Protein AF-A0A934UJA6-F1 (afdb_monomer_lite)

pLDDT: mean 74.11, std 15.07, range [47.09, 95.0]

Secondary structure (DSSP, 8-state):
-HHHHHHHHHHHHHHHHHHHHT---STTTT--HHHHHHHHHHHHHHHHHHHHHHHHHHHHHHHHHHHTS-TTS---SS-HHHHTTHHHHHHHHHHHHHSHHHHHHHHHHHHHHT---EEEEEEEEEEEEETTTTEEEEEEEEE-TTSPEEEEEEEEE--HHHHTTTTT-SEEEEEEEE-TTS-EEEEEE--

Foldseek 3Di:
DVVVVVVVVVVVVVVLLVVLLPDDCAAPPFAWPVLLVVVLVVVVVVVVVVVVVVVVVVVVVLVVVQVPDDPPDPPPSDDVVVVVCVVVVVVVVCVCPPRVSSSVSSVVSVQQVVDFPAKDKDKWFFDDADQVQQWTWTWDWDQDPVRDTDTDITIDRHHPVVVVVCVPPRMFMWMFTQGPVRRTGNTDTDD

Radius of gyration: 24.34 Å; chains: 1; bounding box: 60×31×69 Å

Structure (mmCIF, N/CA/C/O backbone):
data_AF-A0A934UJA6-F1
#
_entry.id   AF-A0A934UJA6-F1
#
loop_
_atom_site.group_PDB
_atom_site.id
_atom_site.type_symbol
_atom_site.label_atom_id
_atom_site.label_alt_id
_atom_site.label_comp_id
_atom_site.label_asym_id
_atom_site.label_entity_id
_atom_site.label_seq_id
_atom_site.pdbx_PDB_ins_code
_atom_site.Cartn_x
_atom_site.Cartn_y
_atom_site.Cartn_z
_atom_site.occupancy
_atom_site.B_iso_or_equiv
_atom_site.auth_seq_id
_atom_site.auth_comp_id
_atom_site.auth_asym_id
_atom_site.auth_atom_id
_atom_site.pdbx_PDB_model_num
ATOM 1 N N . MET A 1 1 ? 2.916 12.539 40.558 1.00 49.62 1 MET A N 1
ATOM 2 C CA . MET A 1 1 ? 3.741 11.737 39.613 1.00 49.62 1 MET A CA 1
ATOM 3 C C . MET A 1 1 ? 2.955 10.741 38.747 1.00 49.62 1 MET A C 1
ATOM 5 O O . MET A 1 1 ? 3.289 10.627 37.575 1.00 49.62 1 MET A O 1
ATOM 9 N N . GLN A 1 2 ? 1.926 10.032 39.242 1.00 52.41 2 GLN A N 1
ATOM 10 C CA . GLN A 1 2 ? 1.166 9.060 38.421 1.00 52.41 2 GLN A CA 1
ATOM 11 C C . GLN A 1 2 ? 0.420 9.686 37.225 1.00 52.41 2 GLN A C 1
ATOM 13 O O . GLN A 1 2 ? 0.465 9.135 36.127 1.00 52.41 2 GLN A O 1
ATOM 18 N N . ASN A 1 3 ? -0.176 10.873 37.392 1.00 55.00 3 ASN A N 1
ATOM 19 C CA . ASN A 1 3 ? -0.866 11.569 36.297 1.00 55.00 3 ASN A CA 1
ATOM 20 C C . ASN A 1 3 ? 0.092 11.995 35.172 1.00 55.00 3 ASN A C 1
ATOM 22 O O . ASN A 1 3 ? -0.233 11.834 34.002 1.00 55.00 3 ASN A O 1
ATOM 26 N N . LEU A 1 4 ? 1.311 12.434 35.506 1.00 55.91 4 LEU A N 1
ATOM 27 C CA . LEU A 1 4 ? 2.317 12.848 34.521 1.00 55.91 4 LEU A CA 1
ATOM 28 C C . LEU A 1 4 ? 2.732 11.686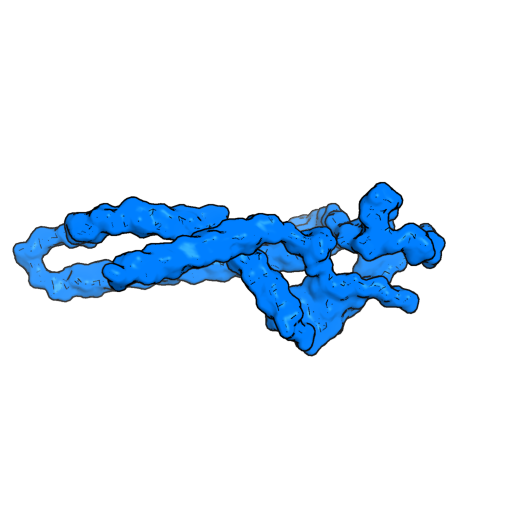 33.600 1.00 55.91 4 LEU A C 1
ATOM 30 O O . LEU A 1 4 ? 2.788 11.849 32.387 1.00 55.91 4 LEU A O 1
ATOM 34 N N . LYS A 1 5 ? 2.920 10.478 34.156 1.00 57.50 5 LYS A N 1
ATOM 35 C CA . LYS A 1 5 ? 3.209 9.265 33.366 1.00 57.50 5 LYS A CA 1
ATOM 36 C C . LYS A 1 5 ? 2.061 8.888 32.417 1.00 57.50 5 LYS A C 1
ATOM 38 O O . LYS A 1 5 ? 2.322 8.378 31.330 1.00 57.50 5 LYS A O 1
ATOM 43 N N . LYS A 1 6 ? 0.802 9.140 32.804 1.00 57.34 6 LYS A N 1
ATOM 44 C CA . LYS A 1 6 ? -0.380 8.907 31.954 1.00 57.34 6 LYS A CA 1
ATOM 45 C C . LYS A 1 6 ? -0.416 9.882 30.773 1.00 57.34 6 LYS A C 1
ATOM 47 O O . LYS A 1 6 ? -0.628 9.444 29.647 1.00 57.34 6 LYS A O 1
ATOM 52 N N . TYR A 1 7 ? -0.137 11.164 31.012 1.00 62.50 7 TYR A N 1
ATOM 53 C CA . TYR A 1 7 ? -0.081 12.176 29.952 1.00 62.50 7 TYR A CA 1
ATOM 54 C C . TYR A 1 7 ? 1.101 11.969 29.000 1.00 62.50 7 TYR A C 1
ATOM 56 O O . TYR A 1 7 ? 0.918 12.092 27.796 1.00 62.50 7 TYR A O 1
ATOM 64 N N . ILE A 1 8 ? 2.271 11.549 29.496 1.00 71.00 8 ILE A N 1
ATOM 65 C CA . ILE A 1 8 ? 3.430 11.223 28.643 1.00 71.00 8 ILE A CA 1
ATOM 66 C C . ILE A 1 8 ? 3.096 10.101 27.649 1.00 71.00 8 ILE A C 1
ATOM 68 O O . ILE A 1 8 ? 3.414 10.218 26.471 1.00 71.00 8 ILE A O 1
ATOM 72 N N . LYS A 1 9 ? 2.405 9.038 28.085 1.00 60.91 9 LYS A N 1
ATOM 73 C CA . LYS A 1 9 ? 1.969 7.964 27.175 1.00 60.91 9 LYS A CA 1
ATOM 74 C C . LYS A 1 9 ? 1.022 8.477 26.090 1.00 60.91 9 LYS A C 1
ATOM 76 O O . LYS A 1 9 ? 1.186 8.112 24.933 1.00 60.91 9 LYS A O 1
ATOM 81 N N . ILE A 1 10 ? 0.065 9.331 26.457 1.00 64.88 10 ILE A N 1
ATOM 82 C CA . ILE A 1 10 ? -0.871 9.940 25.500 1.00 64.88 10 ILE A CA 1
ATOM 83 C C . ILE A 1 10 ? -0.105 10.807 24.493 1.00 64.88 10 ILE A C 1
ATOM 85 O O . ILE A 1 10 ? -0.327 10.672 23.297 1.00 64.88 10 ILE A O 1
ATOM 89 N N . ILE A 1 11 ? 0.843 11.628 24.953 1.00 68.94 11 ILE A N 1
ATOM 90 C CA . ILE A 1 11 ? 1.671 12.482 24.090 1.00 68.94 11 ILE A CA 1
ATOM 91 C C . ILE A 1 11 ? 2.495 11.645 23.104 1.00 68.94 11 ILE A C 1
ATOM 93 O O . ILE A 1 11 ? 2.526 11.970 21.922 1.00 68.94 11 ILE A O 1
ATOM 97 N 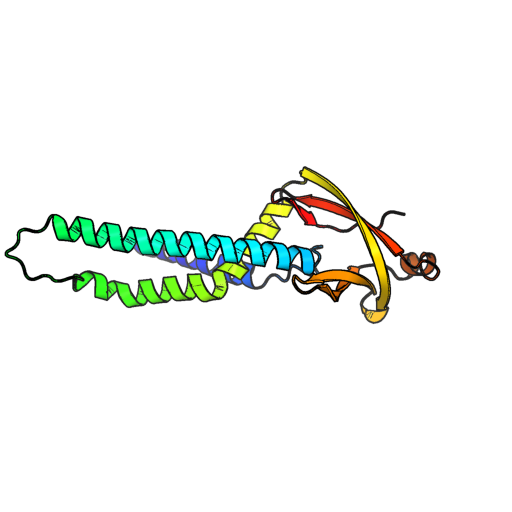N . ILE A 1 12 ? 3.117 10.550 23.555 1.00 73.81 1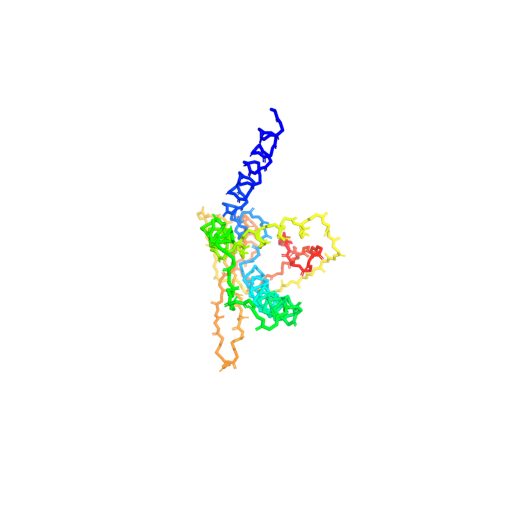2 ILE A N 1
ATOM 98 C CA . ILE A 1 12 ? 3.889 9.648 22.683 1.00 73.81 12 ILE A CA 1
ATOM 99 C C . ILE A 1 12 ? 2.988 9.013 21.617 1.00 73.81 12 ILE A C 1
ATOM 101 O O . ILE A 1 12 ? 3.364 8.979 20.449 1.00 73.81 12 ILE A O 1
ATOM 105 N N . ILE A 1 13 ? 1.795 8.546 21.998 1.00 68.31 13 ILE A N 1
ATOM 106 C CA . ILE A 1 13 ? 0.830 7.956 21.057 1.00 68.31 13 ILE A CA 1
ATOM 107 C C . ILE A 1 13 ? 0.383 8.997 20.024 1.00 68.31 13 ILE A C 1
ATOM 109 O O . ILE A 1 13 ? 0.375 8.707 18.832 1.00 68.31 13 ILE A O 1
ATOM 113 N N . VAL A 1 14 ? 0.063 10.217 20.459 1.00 66.06 14 VAL A N 1
ATOM 114 C CA . VAL A 1 14 ? -0.344 11.309 19.561 1.00 66.06 14 VAL A CA 1
ATOM 115 C C . VAL A 1 14 ? 0.791 11.687 18.607 1.00 66.06 14 VAL A C 1
ATOM 117 O O . VAL A 1 14 ? 0.562 11.810 17.407 1.00 66.06 14 VAL A O 1
ATOM 120 N N . ALA A 1 15 ? 2.023 11.815 19.104 1.00 71.38 15 ALA A N 1
ATOM 121 C CA . ALA A 1 15 ? 3.187 12.108 18.271 1.00 71.38 15 ALA A CA 1
ATOM 122 C C . ALA A 1 15 ? 3.439 11.002 17.234 1.00 71.38 15 ALA A C 1
ATOM 124 O O . ALA A 1 15 ? 3.695 11.298 16.069 1.00 71.38 15 ALA A O 1
ATOM 125 N N . PHE A 1 16 ? 3.312 9.736 17.637 1.00 74.00 16 PHE A N 1
ATOM 126 C CA . PHE A 1 16 ? 3.439 8.585 16.746 1.00 74.00 16 PHE A CA 1
ATOM 127 C C . PHE A 1 16 ? 2.385 8.598 15.632 1.00 74.00 16 PHE A C 1
ATOM 129 O O . PHE A 1 16 ? 2.744 8.439 14.467 1.00 74.00 16 PHE A O 1
ATOM 136 N N . ILE A 1 17 ? 1.116 8.861 15.971 1.00 69.00 17 ILE A N 1
ATOM 137 C CA . ILE A 1 17 ? 0.033 9.000 14.986 1.00 69.00 17 ILE A CA 1
ATOM 138 C C . ILE A 1 17 ? 0.383 10.109 13.988 1.00 69.00 17 ILE A C 1
ATOM 140 O O . ILE A 1 17 ? 0.437 9.844 12.794 1.00 69.00 17 ILE A O 1
ATOM 144 N N . ILE A 1 18 ? 0.735 11.311 14.462 1.00 70.62 18 ILE A N 1
ATOM 145 C CA . ILE A 1 18 ? 1.070 12.454 13.593 1.00 70.62 18 ILE A CA 1
ATOM 146 C C . ILE A 1 18 ? 2.226 12.133 12.635 1.00 70.62 18 ILE A C 1
ATOM 148 O O . ILE A 1 18 ? 2.179 12.520 11.467 1.00 70.62 18 ILE A O 1
ATOM 152 N N . ILE A 1 19 ? 3.273 11.457 13.115 1.00 75.94 19 ILE A N 1
ATOM 153 C CA . ILE A 1 19 ? 4.424 11.078 12.284 1.00 75.94 19 ILE A CA 1
ATOM 154 C C . ILE A 1 19 ? 3.988 10.089 11.202 1.00 75.94 19 ILE A C 1
ATOM 156 O O . ILE A 1 19 ? 4.306 10.283 10.030 1.00 75.94 19 ILE A O 1
ATOM 160 N N . ILE A 1 20 ? 3.228 9.059 11.574 1.00 71.69 20 ILE A N 1
ATOM 161 C CA . ILE A 1 20 ? 2.789 8.021 10.641 1.00 71.69 20 ILE A CA 1
ATOM 162 C C . ILE A 1 20 ? 1.829 8.575 9.596 1.00 71.69 20 ILE A C 1
ATOM 164 O O . ILE A 1 20 ? 1.989 8.259 8.420 1.00 71.69 20 ILE A O 1
ATOM 168 N N . SER A 1 21 ? 0.884 9.440 9.967 1.00 67.00 21 SER A N 1
ATOM 169 C CA . SER A 1 21 ? -0.087 10.024 9.029 1.00 67.00 21 SER A CA 1
ATOM 170 C C . SER A 1 21 ? 0.558 10.929 7.964 1.00 6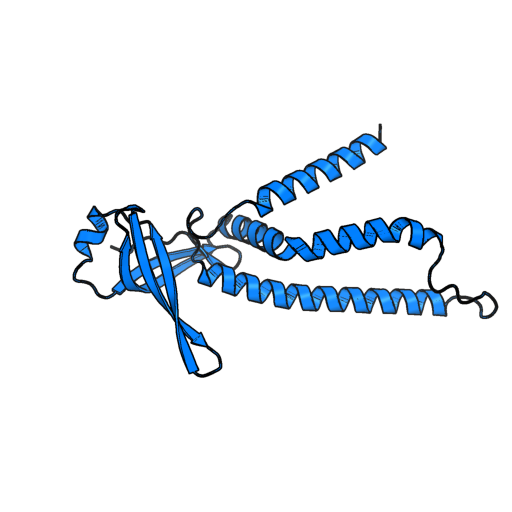7.00 21 SER A C 1
ATOM 172 O O . SER A 1 21 ? -0.098 11.274 6.975 1.00 67.00 21 SER A O 1
ATOM 174 N N . LYS A 1 22 ? 1.832 11.317 8.137 1.00 71.19 22 LYS A N 1
ATOM 175 C CA . LYS A 1 22 ? 2.610 12.119 7.175 1.00 71.19 22 LYS A CA 1
ATOM 176 C C . LYS A 1 22 ? 3.423 11.296 6.174 1.00 71.19 22 LYS A C 1
ATOM 178 O O . LYS A 1 22 ? 3.959 11.883 5.239 1.00 71.19 22 LYS A O 1
ATOM 183 N N . ILE A 1 23 ? 3.535 9.980 6.350 1.00 71.38 23 ILE A N 1
ATOM 184 C CA . ILE A 1 23 ? 4.295 9.140 5.419 1.00 71.38 23 ILE A CA 1
ATOM 185 C C . ILE A 1 23 ? 3.494 8.969 4.122 1.00 71.38 23 ILE A C 1
ATOM 187 O O . ILE A 1 23 ? 2.337 8.546 4.158 1.00 71.38 23 ILE A O 1
ATOM 191 N N . ASP A 1 24 ? 4.128 9.285 2.992 1.00 68.25 24 ASP A N 1
ATOM 192 C CA . ASP A 1 24 ? 3.617 9.002 1.651 1.00 68.25 24 ASP A CA 1
ATOM 193 C C . ASP A 1 24 ? 4.204 7.674 1.151 1.00 68.25 24 ASP A C 1
ATOM 195 O O . ASP A 1 24 ? 5.420 7.529 0.990 1.00 68.25 24 ASP A O 1
ATOM 199 N N . PHE A 1 25 ? 3.345 6.670 0.971 1.00 66.12 25 PHE A N 1
ATOM 200 C CA . PHE A 1 25 ? 3.768 5.321 0.605 1.00 66.12 25 PHE A CA 1
ATOM 201 C C . PHE A 1 25 ? 3.804 5.045 -0.898 1.00 66.12 25 PHE A C 1
ATOM 203 O O . PHE A 1 25 ? 4.394 4.029 -1.258 1.00 66.12 25 PHE A O 1
ATOM 210 N N . GLY A 1 26 ? 3.255 5.919 -1.751 1.00 58.34 26 GLY A N 1
ATOM 211 C CA . GLY A 1 26 ? 3.162 5.667 -3.193 1.00 58.34 26 GLY A CA 1
ATOM 212 C C . GLY A 1 26 ? 4.541 5.569 -3.847 1.00 58.34 26 GLY A C 1
ATOM 213 O O . GLY A 1 26 ? 5.087 4.496 -4.058 1.00 58.34 26 GLY A O 1
ATOM 214 N N . ILE A 1 27 ? 5.180 6.700 -4.119 1.00 55.22 27 ILE A N 1
ATOM 215 C CA . ILE A 1 27 ? 6.402 6.692 -4.942 1.00 55.22 27 ILE A CA 1
ATOM 216 C C . ILE A 1 27 ? 7.657 6.373 -4.112 1.00 55.22 27 ILE A C 1
ATOM 218 O O . ILE A 1 27 ? 8.604 5.752 -4.594 1.00 55.22 27 ILE A O 1
ATOM 222 N N . ILE A 1 28 ? 7.683 6.789 -2.845 1.00 57.06 28 ILE A N 1
ATOM 223 C CA . ILE A 1 28 ? 8.908 6.779 -2.028 1.00 57.06 28 ILE A CA 1
ATOM 224 C C . ILE A 1 28 ? 9.148 5.418 -1.367 1.00 57.06 28 ILE A C 1
ATOM 226 O O . ILE A 1 28 ? 10.294 5.038 -1.136 1.00 57.06 28 ILE A O 1
ATOM 230 N N . ASN A 1 29 ? 8.088 4.658 -1.093 1.00 69.50 29 ASN A N 1
ATOM 231 C CA . ASN A 1 29 ? 8.182 3.432 -0.302 1.00 69.50 29 ASN A CA 1
ATOM 232 C C . ASN A 1 29 ? 7.938 2.153 -1.111 1.00 69.50 29 ASN A C 1
ATOM 234 O O . ASN A 1 29 ? 7.786 1.086 -0.518 1.00 69.50 29 ASN A O 1
ATOM 238 N N . GLY A 1 30 ? 7.972 2.230 -2.443 1.00 81.69 30 GLY A N 1
ATOM 239 C CA . GLY A 1 30 ? 7.956 1.055 -3.315 1.00 81.69 30 GLY A CA 1
ATOM 240 C C . GLY A 1 30 ? 6.622 0.313 -3.325 1.00 81.69 30 GLY A C 1
ATOM 241 O O . GLY A 1 30 ? 6.622 -0.907 -3.438 1.00 81.69 30 GLY A O 1
ATOM 242 N N . TYR A 1 31 ? 5.504 1.016 -3.176 1.00 88.75 31 TYR A N 1
ATOM 243 C CA . TYR A 1 31 ? 4.170 0.455 -3.372 1.00 88.75 31 TYR A CA 1
ATOM 244 C C . TYR A 1 31 ? 3.547 1.065 -4.623 1.00 88.75 31 TYR A C 1
ATOM 246 O O . TYR A 1 31 ? 3.761 2.235 -4.913 1.00 88.75 31 TYR A O 1
ATOM 254 N N . PHE A 1 32 ? 2.755 0.293 -5.354 1.00 89.12 32 PHE A N 1
ATOM 255 C CA . PHE A 1 32 ? 1.924 0.863 -6.411 1.00 89.12 32 PHE A CA 1
ATOM 256 C C . PHE A 1 32 ? 0.666 1.480 -5.806 1.00 89.12 32 PHE A C 1
ATOM 258 O O . PHE A 1 32 ? 0.158 1.013 -4.779 1.00 89.12 32 PHE A O 1
ATOM 265 N N . LYS A 1 33 ? 0.200 2.580 -6.398 1.00 86.69 33 LYS A N 1
ATOM 266 C CA . LYS A 1 33 ? -0.913 3.368 -5.861 1.00 86.69 33 LYS A CA 1
ATOM 267 C C . LYS A 1 33 ? -2.199 2.540 -5.849 1.00 86.69 33 LYS A C 1
ATOM 269 O O . LYS A 1 33 ? -2.879 2.502 -4.826 1.00 86.69 33 LYS A O 1
ATOM 274 N N . SER A 1 34 ? -2.467 1.817 -6.929 1.00 85.81 34 SER A N 1
ATOM 275 C CA . SER A 1 34 ? -3.597 0.895 -7.077 1.00 85.81 34 SER A CA 1
ATOM 276 C C . SER A 1 34 ? -3.616 -0.196 -6.001 1.00 85.81 34 SER A C 1
ATOM 278 O O . SER A 1 34 ? -4.673 -0.471 -5.434 1.00 85.81 34 SER A O 1
ATOM 280 N N . ASP A 1 35 ? -2.460 -0.772 -5.645 1.00 86.75 35 ASP A N 1
ATOM 281 C CA . ASP A 1 35 ? -2.358 -1.783 -4.581 1.00 86.75 35 ASP A CA 1
ATOM 282 C C . ASP A 1 35 ? -2.725 -1.188 -3.205 1.00 86.75 35 ASP A C 1
ATOM 284 O O . ASP A 1 35 ? -3.419 -1.829 -2.407 1.00 86.75 35 ASP A O 1
ATOM 288 N N . ILE A 1 36 ? -2.297 0.052 -2.924 1.00 87.38 36 ILE A N 1
ATOM 289 C CA . ILE A 1 36 ? -2.669 0.774 -1.696 1.00 87.38 36 ILE A CA 1
ATOM 290 C C . ILE A 1 36 ? -4.167 1.082 -1.691 1.00 87.38 36 ILE A C 1
ATOM 292 O O . ILE A 1 36 ? -4.824 0.844 -0.680 1.00 87.38 36 ILE A O 1
ATOM 296 N N . GLU A 1 37 ? -4.717 1.591 -2.791 1.00 85.69 37 GLU A N 1
ATOM 297 C CA . GLU A 1 37 ? -6.134 1.957 -2.898 1.00 85.69 37 GLU A CA 1
ATOM 298 C C . GLU A 1 37 ? -7.054 0.740 -2.776 1.00 85.69 37 GLU A C 1
ATOM 300 O O . GLU A 1 37 ? -8.073 0.787 -2.078 1.00 85.69 37 GLU A O 1
ATOM 305 N N . PHE A 1 38 ? -6.677 -0.382 -3.392 1.00 84.12 38 PHE A N 1
ATOM 306 C CA . PHE A 1 38 ? -7.390 -1.646 -3.240 1.00 84.12 38 PHE A CA 1
ATOM 307 C C . PHE A 1 38 ? -7.384 -2.105 -1.777 1.00 84.12 38 PHE A C 1
ATOM 309 O O . PHE A 1 38 ? -8.418 -2.489 -1.221 1.00 84.12 38 PHE A O 1
ATOM 316 N N . TYR A 1 39 ? -6.233 -2.020 -1.110 1.00 84.62 39 TYR A N 1
ATOM 317 C CA . TYR A 1 39 ? -6.124 -2.354 0.306 1.00 84.62 39 TYR A CA 1
ATOM 318 C C . TYR A 1 39 ? -6.934 -1.403 1.207 1.00 84.62 39 TYR A C 1
ATOM 320 O O . TYR A 1 39 ? -7.654 -1.866 2.094 1.00 84.62 39 TYR A O 1
ATOM 328 N N . GLN A 1 40 ? -6.873 -0.094 0.957 1.00 82.50 40 GLN A N 1
ATOM 329 C CA . GLN A 1 40 ? -7.642 0.935 1.665 1.00 82.50 40 GLN A CA 1
ATOM 330 C C . GLN A 1 40 ? -9.142 0.715 1.532 1.00 82.50 40 GLN A C 1
ATOM 332 O O . GLN A 1 40 ? -9.864 0.786 2.522 1.00 82.50 40 GLN A O 1
ATOM 337 N N . THR A 1 41 ? -9.611 0.398 0.328 1.00 80.38 41 THR A N 1
ATOM 338 C CA . THR A 1 41 ? -11.023 0.101 0.080 1.00 80.38 41 THR A CA 1
ATOM 339 C C . THR A 1 41 ? -11.478 -1.069 0.952 1.00 80.38 41 THR A C 1
ATOM 341 O O . THR A 1 41 ? -12.465 -0.952 1.680 1.00 80.38 41 THR A O 1
ATOM 344 N N . ASN A 1 42 ? -10.707 -2.161 0.980 1.00 76.50 42 ASN A N 1
ATOM 345 C CA . ASN A 1 42 ? -10.996 -3.323 1.824 1.00 76.50 42 ASN A CA 1
ATOM 346 C C . ASN A 1 42 ? -10.965 -2.996 3.326 1.00 76.50 42 ASN A C 1
ATOM 348 O O . ASN A 1 42 ? -11.855 -3.423 4.069 1.00 76.50 42 ASN A O 1
ATOM 352 N N . LEU A 1 43 ? -9.977 -2.218 3.780 1.00 75.25 43 LEU A N 1
ATOM 353 C CA . LEU A 1 43 ? -9.907 -1.746 5.164 1.00 75.25 43 LEU A CA 1
ATOM 354 C C . LEU A 1 43 ? -11.120 -0.895 5.538 1.00 75.25 43 LEU A C 1
ATOM 356 O O . LEU A 1 43 ? -11.706 -1.123 6.591 1.00 75.25 43 LEU A O 1
ATOM 360 N N . ASN A 1 44 ? -11.528 0.038 4.680 1.00 73.38 44 ASN A N 1
ATOM 361 C CA . ASN A 1 44 ? -12.658 0.929 4.933 1.00 73.38 44 ASN A CA 1
ATOM 362 C C . ASN A 1 44 ? -13.967 0.141 5.054 1.00 73.38 44 ASN A C 1
ATOM 364 O O . ASN A 1 44 ? -14.754 0.384 5.973 1.00 73.38 44 ASN A O 1
ATOM 368 N N . TYR A 1 45 ? -14.184 -0.850 4.181 1.00 70.81 45 TYR A N 1
ATOM 369 C CA . TYR A 1 45 ? -15.318 -1.767 4.312 1.00 70.81 45 TYR A CA 1
ATOM 370 C C . TYR A 1 45 ? -15.281 -2.500 5.656 1.00 70.81 45 TYR A C 1
ATOM 372 O O . TYR A 1 45 ? -16.268 -2.479 6.394 1.00 70.81 45 TYR A O 1
ATOM 380 N N . TYR A 1 46 ? -14.143 -3.096 6.015 1.00 69.75 46 TYR A N 1
ATOM 381 C CA . TYR A 1 46 ? -13.985 -3.831 7.271 1.00 69.75 46 TYR A CA 1
ATOM 382 C C . TYR A 1 46 ? -14.183 -2.942 8.512 1.00 69.75 46 TYR A C 1
ATOM 384 O O . TYR A 1 46 ? -14.930 -3.302 9.426 1.00 69.75 46 TYR A O 1
ATOM 392 N N . ASN A 1 47 ? -13.596 -1.744 8.517 1.00 67.50 47 ASN A N 1
ATOM 393 C CA . ASN A 1 47 ? -13.737 -0.749 9.579 1.00 67.50 47 ASN A CA 1
ATOM 394 C C . ASN A 1 47 ? -15.199 -0.326 9.751 1.00 67.50 47 ASN A C 1
ATOM 396 O O . ASN A 1 47 ? -15.693 -0.269 10.878 1.00 67.50 47 ASN A O 1
ATOM 400 N N . LYS A 1 48 ? -15.928 -0.103 8.651 1.00 67.88 48 LYS A N 1
ATOM 401 C CA . LYS A 1 48 ? -17.359 0.229 8.686 1.00 67.88 48 LYS A CA 1
ATOM 402 C C . LYS A 1 48 ? -18.197 -0.882 9.327 1.00 67.88 48 LYS A C 1
ATOM 404 O O . LYS A 1 48 ? -19.088 -0.585 10.130 1.00 67.88 48 LYS A O 1
ATOM 409 N N . TYR A 1 49 ? -17.908 -2.149 9.017 1.00 67.06 49 TYR A N 1
ATOM 410 C CA . TYR A 1 49 ? -18.574 -3.297 9.646 1.00 67.06 49 TYR A CA 1
ATOM 411 C C . TYR A 1 49 ? -18.272 -3.381 11.144 1.00 67.06 49 TYR A C 1
ATOM 413 O O . TYR A 1 49 ? -19.200 -3.475 11.950 1.00 67.06 49 TYR A O 1
ATOM 421 N N . ILE A 1 50 ? -16.999 -3.281 11.537 1.00 64.69 50 ILE A N 1
ATOM 422 C CA . ILE A 1 50 ? -16.596 -3.296 12.950 1.00 64.69 50 ILE A CA 1
ATOM 423 C C . ILE A 1 50 ? -17.246 -2.148 13.722 1.00 64.69 50 ILE A C 1
ATOM 425 O O . ILE A 1 50 ? -17.811 -2.374 14.793 1.00 64.69 50 ILE A O 1
ATOM 429 N N . ALA A 1 51 ? -17.208 -0.928 13.184 1.00 65.19 51 ALA A N 1
ATOM 430 C CA . ALA A 1 51 ? -17.813 0.239 13.817 1.00 65.19 51 ALA A CA 1
ATOM 431 C C . ALA A 1 51 ? -19.315 0.024 14.047 1.00 65.19 51 ALA A C 1
ATOM 433 O O . ALA A 1 51 ? -19.823 0.288 15.136 1.00 65.19 51 ALA A O 1
ATOM 434 N N . SER A 1 52 ? -20.007 -0.540 13.057 1.00 56.50 52 SER A N 1
ATOM 435 C CA . SER A 1 52 ? -21.433 -0.860 13.143 1.00 56.50 52 SER A CA 1
ATOM 436 C C . SER A 1 52 ? -21.725 -1.914 14.224 1.00 56.50 52 SER A C 1
ATOM 438 O O . SER A 1 52 ? -22.677 -1.760 14.992 1.00 56.50 52 SER A O 1
ATOM 440 N N . ILE A 1 53 ? -20.870 -2.935 14.367 1.00 65.81 53 ILE A N 1
ATOM 441 C CA . ILE A 1 53 ? -20.959 -3.933 15.449 1.00 65.81 53 ILE A CA 1
ATOM 442 C C . ILE A 1 53 ? -20.749 -3.279 16.822 1.00 65.81 53 ILE A C 1
ATOM 444 O O . ILE A 1 53 ? -21.518 -3.544 17.745 1.00 65.81 53 ILE A O 1
ATOM 448 N N . PHE A 1 54 ? -19.756 -2.399 16.978 1.00 65.38 54 PHE A N 1
ATOM 449 C CA . PHE A 1 54 ? -19.520 -1.696 18.246 1.00 65.38 54 PHE A CA 1
ATOM 450 C C . PHE A 1 54 ? -20.681 -0.779 18.633 1.00 65.38 54 PHE A C 1
ATOM 452 O O . PHE A 1 54 ? -21.086 -0.764 19.799 1.00 65.38 54 PHE A O 1
ATOM 459 N N . VAL A 1 55 ? -21.253 -0.057 17.667 1.00 66.44 55 VAL A N 1
ATOM 460 C CA . VAL A 1 55 ? -22.461 0.748 17.886 1.00 66.44 55 VAL A CA 1
ATOM 461 C C . VAL A 1 55 ? -23.601 -0.152 18.367 1.00 66.44 55 VAL A C 1
ATOM 463 O O . VAL A 1 55 ? -24.195 0.127 19.409 1.00 66.44 55 VAL A O 1
ATOM 466 N N . PHE A 1 56 ? -23.853 -1.277 17.696 1.00 64.75 56 PHE A N 1
ATOM 467 C CA . PHE A 1 56 ? -24.886 -2.234 18.098 1.00 64.75 56 PHE A CA 1
ATOM 468 C C . PHE A 1 56 ? -24.661 -2.800 19.512 1.00 64.75 56 PHE A C 1
ATOM 470 O O . PHE A 1 56 ? -25.580 -2.805 20.335 1.00 64.75 56 PHE A O 1
ATOM 477 N N . LEU A 1 57 ? -23.429 -3.197 19.841 1.00 62.38 57 LEU A N 1
ATOM 478 C CA . LEU A 1 57 ? -23.060 -3.668 21.180 1.00 62.38 57 LEU A CA 1
ATOM 479 C C . LEU A 1 57 ? -23.268 -2.591 22.252 1.00 62.38 57 LEU A C 1
ATOM 481 O O . LEU A 1 57 ? -23.719 -2.909 23.354 1.00 62.38 57 LEU A O 1
ATOM 485 N N . SER A 1 58 ? -22.991 -1.320 21.945 1.00 64.81 58 SER A N 1
ATOM 486 C CA . SER A 1 58 ? -23.226 -0.213 22.880 1.00 64.81 58 SER A CA 1
ATOM 487 C C . SER A 1 58 ? -24.717 -0.034 23.203 1.00 64.81 58 SER A C 1
ATOM 489 O O . SER A 1 58 ? -25.075 0.152 24.370 1.00 64.81 58 SER A O 1
ATOM 491 N N . PHE A 1 59 ? -25.597 -0.200 22.208 1.00 65.62 59 PHE A N 1
ATOM 492 C CA . PHE A 1 59 ? -27.048 -0.203 22.406 1.00 65.62 59 PHE A CA 1
ATOM 493 C C . PHE A 1 59 ? -27.517 -1.407 23.229 1.00 65.62 59 PHE A C 1
ATOM 495 O O . PHE A 1 59 ? -28.301 -1.233 24.162 1.00 65.62 59 PHE A O 1
ATOM 502 N N . LEU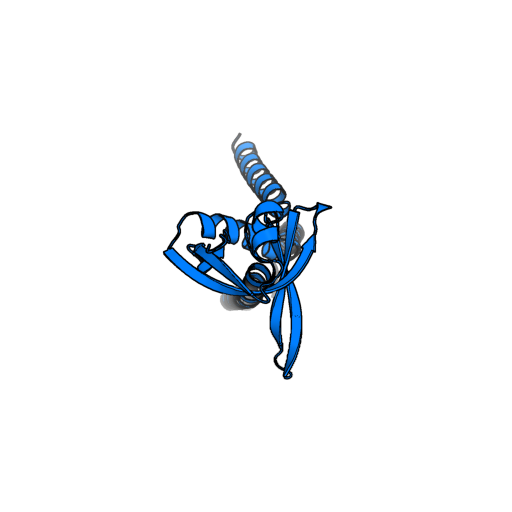 A 1 60 ? -27.006 -2.610 22.951 1.00 67.94 60 LEU A N 1
ATOM 503 C CA . LEU A 1 60 ? -27.284 -3.822 23.736 1.00 67.94 60 LEU A CA 1
ATOM 504 C C . LEU A 1 60 ? -26.866 -3.667 25.199 1.00 67.94 60 LEU A C 1
ATOM 506 O O . LEU A 1 60 ? -27.632 -3.995 26.105 1.00 67.94 60 LEU A O 1
ATOM 510 N N . PHE A 1 61 ? -25.674 -3.123 25.441 1.00 69.88 61 PHE A N 1
ATOM 511 C CA . PHE A 1 61 ? -25.184 -2.847 26.785 1.00 69.88 61 PHE A CA 1
ATOM 512 C C . PHE A 1 61 ? -26.093 -1.858 27.524 1.00 69.88 61 PHE A C 1
ATOM 514 O O . PHE A 1 61 ? -26.474 -2.112 28.669 1.00 69.88 61 PHE A O 1
ATOM 521 N N . LEU A 1 62 ? -26.491 -0.758 26.874 1.00 64.12 62 LEU A N 1
ATOM 522 C CA . LEU A 1 62 ? -27.440 0.207 27.439 1.00 64.12 62 LEU A CA 1
ATOM 523 C C . LEU A 1 62 ? -28.800 -0.437 27.736 1.00 64.12 62 LEU A C 1
ATOM 525 O O . LEU A 1 62 ? -29.357 -0.215 28.813 1.00 64.12 62 LEU A O 1
ATOM 529 N N . TYR A 1 63 ? -29.308 -1.266 26.823 1.00 68.69 63 TYR A N 1
ATOM 530 C CA . TYR A 1 63 ? -30.561 -1.996 26.988 1.00 68.69 63 TYR A CA 1
ATOM 531 C C . TYR A 1 63 ? -30.515 -2.942 28.196 1.00 68.69 63 TYR A C 1
ATOM 533 O O . TYR A 1 63 ? -31.361 -2.838 29.086 1.00 68.69 63 TYR A O 1
ATOM 541 N N . PHE A 1 64 ? -29.498 -3.806 28.299 1.00 68.50 64 PHE A N 1
ATOM 542 C CA . PHE A 1 64 ? -29.342 -4.721 29.438 1.00 68.50 64 PHE A CA 1
ATOM 543 C C . PHE A 1 64 ? -29.129 -3.981 30.761 1.00 68.50 64 PHE A C 1
ATOM 545 O O . PHE A 1 64 ? -29.731 -4.337 31.777 1.00 68.50 64 PHE A O 1
ATOM 552 N N . LYS A 1 65 ? -28.328 -2.910 30.757 1.00 64.94 65 LYS A N 1
ATOM 553 C CA . LYS A 1 65 ? -28.093 -2.078 31.944 1.00 64.94 65 LYS A CA 1
ATOM 554 C C . LYS A 1 65 ? -29.374 -1.401 32.437 1.00 64.94 65 LYS A C 1
ATOM 556 O O . LYS A 1 65 ? -29.559 -1.263 33.645 1.00 64.94 65 LYS A O 1
ATOM 561 N N . ASN A 1 66 ? -30.258 -0.986 31.530 1.00 61.94 66 ASN A N 1
ATOM 562 C CA . ASN A 1 66 ? -31.536 -0.369 31.885 1.00 61.94 66 ASN A CA 1
ATOM 563 C C . ASN A 1 66 ? -32.626 -1.395 32.230 1.00 61.94 66 ASN A C 1
ATOM 565 O O . ASN A 1 66 ? -33.476 -1.092 33.063 1.00 61.94 66 ASN A O 1
ATOM 569 N N . ARG A 1 67 ? -32.576 -2.617 31.684 1.00 63.75 67 ARG A N 1
ATOM 570 C CA . ARG A 1 67 ? -33.507 -3.708 32.029 1.00 63.75 67 ARG A CA 1
ATOM 571 C C . ARG A 1 67 ? -33.376 -4.171 33.486 1.00 63.75 67 ARG A C 1
ATOM 573 O O . ARG A 1 67 ? -34.367 -4.581 34.078 1.00 63.75 67 ARG A O 1
ATOM 580 N N . ASN A 1 68 ? -32.183 -4.063 34.073 1.00 59.81 68 ASN A N 1
ATOM 581 C CA . ASN A 1 68 ? -31.913 -4.454 35.463 1.00 59.81 68 ASN A CA 1
ATOM 582 C C . ASN A 1 68 ? -32.209 -3.351 36.499 1.00 59.81 68 ASN A C 1
ATOM 584 O O . ASN A 1 68 ? -31.904 -3.524 37.680 1.00 59.81 68 ASN A O 1
ATOM 588 N N . LYS A 1 69 ? -32.779 -2.205 36.096 1.00 58.38 69 LYS A N 1
ATOM 589 C CA . LYS A 1 69 ? -33.176 -1.149 37.037 1.00 58.38 69 LYS A CA 1
ATOM 590 C C . LYS A 1 69 ? -34.593 -1.414 37.574 1.00 58.38 69 LYS A C 1
ATOM 592 O O . LYS A 1 69 ? -35.486 -1.729 36.789 1.00 58.38 69 LYS A O 1
ATOM 597 N N . PRO A 1 70 ? -34.837 -1.258 38.889 1.00 54.50 70 PRO A N 1
ATOM 598 C CA . PRO A 1 70 ? -36.188 -1.324 39.439 1.00 54.50 70 PRO A CA 1
ATOM 599 C C . PRO A 1 70 ? -37.069 -0.235 38.805 1.00 54.50 70 PRO A C 1
ATOM 601 O O . PRO A 1 70 ? -36.623 0.900 38.639 1.00 54.50 70 PRO A O 1
ATOM 604 N N . LYS A 1 71 ? -38.322 -0.584 38.471 1.00 57.31 71 LYS A N 1
ATOM 605 C CA . LYS A 1 71 ? -39.296 0.233 37.710 1.00 57.31 71 LYS A CA 1
ATOM 606 C C . LYS A 1 71 ? -39.595 1.636 38.282 1.00 57.31 71 LYS A C 1
ATOM 608 O O . LYS A 1 71 ? -40.286 2.400 37.625 1.00 57.31 71 LYS A O 1
ATOM 613 N N . SER A 1 72 ? -39.112 1.975 39.480 1.00 50.25 72 SER A N 1
ATOM 614 C CA . SER A 1 72 ? -39.453 3.203 40.215 1.00 50.25 72 SER A CA 1
ATOM 615 C C . SER A 1 72 ? -38.405 4.323 40.154 1.00 50.25 72 SER A C 1
ATOM 617 O O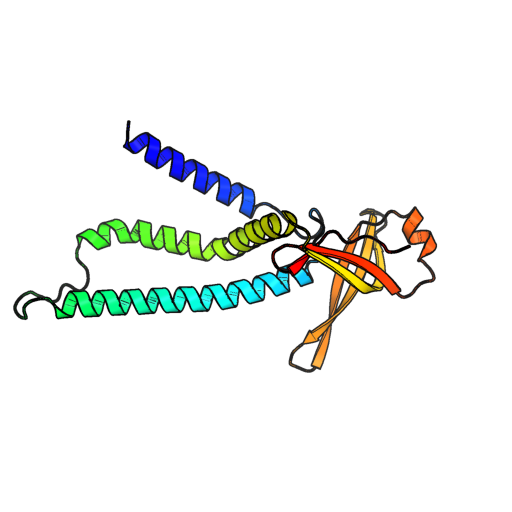 . SER A 1 72 ? -38.558 5.318 40.856 1.00 50.25 72 SER A O 1
ATOM 619 N N . LYS A 1 73 ? -37.316 4.176 39.389 1.00 55.44 73 LYS A N 1
ATOM 620 C CA . LYS A 1 73 ? -36.346 5.262 39.170 1.00 55.44 73 LYS A CA 1
ATOM 621 C C . LYS A 1 73 ? -36.517 5.818 37.765 1.00 55.44 73 LYS A C 1
ATOM 623 O O . LYS A 1 73 ? -36.458 5.042 36.812 1.00 55.44 73 LYS A O 1
ATOM 628 N N . ASP A 1 74 ? -36.687 7.138 37.670 1.00 56.69 74 ASP A N 1
ATOM 629 C CA . ASP A 1 74 ? -36.745 7.882 36.412 1.00 56.69 74 ASP A CA 1
ATOM 630 C C . ASP A 1 74 ? -35.716 7.356 35.415 1.00 56.69 74 ASP A C 1
ATOM 632 O O . ASP A 1 74 ? -34.555 7.081 35.751 1.00 56.69 74 ASP A O 1
ATOM 636 N N . LEU A 1 75 ? -36.174 7.181 34.180 1.00 50.66 75 LEU A N 1
ATOM 637 C CA . LEU A 1 75 ? -35.435 6.574 33.084 1.00 50.66 75 LEU A CA 1
ATOM 638 C C . LEU A 1 75 ? -34.378 7.565 32.569 1.00 50.66 75 LEU A C 1
ATOM 640 O O . LEU A 1 75 ? -34.422 8.031 31.437 1.00 50.66 75 LEU A O 1
ATOM 644 N N . ASN A 1 76 ? -33.399 7.898 33.412 1.00 51.62 76 ASN A N 1
ATOM 645 C CA . ASN A 1 76 ? -32.219 8.656 33.022 1.00 51.62 76 ASN A CA 1
ATOM 646 C C . ASN A 1 76 ? -31.369 7.755 32.116 1.00 51.62 76 ASN A C 1
ATOM 648 O O . ASN A 1 76 ? -30.543 6.962 32.585 1.00 51.62 76 ASN A O 1
ATOM 652 N N . LEU A 1 77 ? -31.640 7.841 30.808 1.00 52.25 77 LEU A N 1
ATOM 653 C CA . LEU A 1 77 ? -30.968 7.103 29.732 1.00 52.25 77 LEU A CA 1
ATOM 654 C C . LEU A 1 77 ? -29.451 7.334 29.721 1.00 52.25 77 LEU A C 1
ATOM 656 O O . LEU A 1 77 ? -28.700 6.451 29.313 1.00 52.25 77 LEU A O 1
ATOM 660 N N . ILE A 1 78 ? -28.995 8.489 30.209 1.00 54.00 78 ILE A N 1
ATOM 661 C CA . ILE A 1 78 ? -27.588 8.885 30.271 1.00 54.00 78 ILE A CA 1
ATOM 662 C C . ILE A 1 78 ? -27.353 9.486 31.660 1.00 54.00 78 ILE A C 1
ATOM 664 O O . ILE A 1 78 ? -28.035 10.436 32.039 1.00 54.00 78 ILE A O 1
ATOM 668 N N . SER A 1 79 ? -26.421 8.936 32.451 1.00 55.69 79 SER A N 1
ATOM 669 C CA . SER A 1 79 ? -26.060 9.594 33.717 1.00 55.69 79 SER A CA 1
ATOM 670 C C . SER A 1 79 ? -25.324 10.910 33.402 1.00 55.69 79 SER A C 1
ATOM 672 O O . SER A 1 79 ? -24.490 10.924 32.491 1.00 55.69 79 SER A O 1
ATOM 674 N N . PRO A 1 80 ? -25.566 12.004 34.147 1.00 55.97 80 PRO A N 1
ATOM 675 C CA . PRO A 1 80 ? -24.862 13.276 33.954 1.00 55.97 80 PRO A CA 1
ATOM 676 C C . PRO A 1 80 ? -23.332 13.163 34.045 1.00 55.97 80 PRO A C 1
ATOM 678 O O . PRO A 1 80 ? -22.604 13.987 33.498 1.00 55.97 80 PRO A O 1
ATOM 681 N N . GLU A 1 81 ? -22.816 12.127 34.707 1.00 55.91 81 GLU A N 1
ATOM 682 C CA . GLU A 1 81 ? -21.379 11.861 34.802 1.00 55.91 81 GLU A CA 1
ATOM 683 C C . GLU A 1 81 ? -20.793 11.388 33.466 1.00 55.91 81 GLU A C 1
ATOM 685 O O . GLU A 1 81 ? -19.648 11.715 33.167 1.00 55.91 81 GLU A O 1
ATOM 690 N N . TYR A 1 82 ? -21.574 10.699 32.623 1.00 52.28 82 TYR A N 1
ATOM 691 C CA . TYR A 1 82 ? -21.155 10.318 31.268 1.00 52.28 82 TYR A CA 1
ATOM 692 C C . TYR A 1 82 ? -21.107 11.519 30.314 1.00 52.28 82 TYR A C 1
ATOM 694 O O . TYR A 1 82 ? -20.255 11.549 29.427 1.00 52.28 82 TYR A O 1
ATOM 702 N N . LEU A 1 83 ? -21.948 12.543 30.523 1.00 54.28 83 LEU A N 1
ATOM 703 C CA . LEU A 1 83 ? -21.899 13.792 29.749 1.00 54.28 83 LEU A CA 1
ATOM 704 C C . LEU A 1 83 ? -20.591 14.560 29.972 1.00 54.28 83 LEU A C 1
ATOM 706 O O . LEU A 1 83 ? -20.111 15.215 29.056 1.00 54.28 83 LEU A O 1
ATOM 710 N N . LYS A 1 84 ? -19.950 14.429 31.140 1.00 52.47 84 LYS A N 1
ATOM 711 C CA . LYS A 1 84 ? -18.634 15.050 31.388 1.00 52.47 84 LYS A CA 1
ATOM 712 C C . LYS A 1 84 ? -17.540 14.493 30.477 1.00 52.47 84 LYS A C 1
ATOM 714 O O . LYS A 1 84 ? -16.578 15.190 30.173 1.00 52.47 84 LYS A O 1
ATOM 719 N N . PHE A 1 85 ? -17.693 13.248 30.032 1.00 51.69 85 PHE A N 1
ATOM 720 C CA . PHE A 1 85 ? -16.765 12.601 29.111 1.00 51.69 85 PHE A CA 1
ATOM 721 C C . PHE A 1 85 ? -17.225 12.689 27.653 1.00 51.69 85 PHE A C 1
ATOM 723 O O . PHE A 1 85 ? -16.452 12.314 26.777 1.00 51.69 85 PHE A O 1
ATOM 730 N N . SER A 1 86 ? -18.426 13.204 27.360 1.00 49.19 86 SER A N 1
ATOM 731 C CA . SER A 1 86 ? -18.943 13.260 25.988 1.00 49.19 86 SER A CA 1
ATOM 732 C C . SER A 1 86 ? -18.079 14.094 25.035 1.00 49.19 86 SER A C 1
ATOM 734 O O . SER A 1 86 ? -17.871 13.617 23.923 1.00 49.19 86 SER A O 1
ATOM 736 N N . PRO A 1 87 ? -17.458 15.231 25.424 1.00 47.53 87 PRO A N 1
ATOM 737 C CA . PRO A 1 87 ? -16.567 15.959 24.520 1.00 47.53 87 PRO A CA 1
ATOM 738 C C . PRO A 1 87 ? -15.293 15.168 24.215 1.00 47.53 87 PRO A C 1
ATOM 740 O O . PRO A 1 87 ? -14.814 15.182 23.090 1.00 47.53 87 PRO A O 1
ATOM 743 N N . ILE A 1 88 ? -14.772 14.425 25.197 1.00 48.16 88 ILE A N 1
ATOM 744 C CA . ILE A 1 88 ? -13.602 13.554 25.027 1.00 48.16 88 ILE A CA 1
ATOM 745 C C . ILE A 1 88 ? -13.961 12.351 24.153 1.00 48.16 88 ILE A C 1
ATOM 747 O O . ILE A 1 88 ? -13.178 11.976 23.294 1.00 48.16 88 ILE A O 1
ATOM 751 N N . ILE A 1 89 ? -15.146 11.767 24.332 1.00 54.81 89 ILE A N 1
ATOM 752 C CA . ILE A 1 89 ? -15.641 10.656 23.513 1.00 54.81 89 ILE A CA 1
ATOM 753 C C . ILE A 1 89 ? -15.887 11.119 22.073 1.00 54.81 89 ILE A C 1
ATOM 755 O O . ILE A 1 89 ? -15.488 10.414 21.158 1.00 54.81 89 ILE A O 1
ATOM 759 N N . ILE A 1 90 ? -16.473 12.302 21.862 1.00 49.50 90 ILE A N 1
ATOM 760 C CA . ILE A 1 90 ? -16.684 12.897 20.532 1.00 49.50 90 ILE A CA 1
ATOM 761 C C . ILE A 1 90 ? -15.348 13.277 19.892 1.00 49.50 90 ILE A C 1
ATOM 763 O O . ILE A 1 90 ? -15.167 13.038 18.708 1.00 49.50 90 ILE A O 1
ATOM 767 N N . PHE A 1 91 ? -14.389 13.806 20.654 1.00 47.66 91 PHE A N 1
ATOM 768 C CA . PHE A 1 91 ? -13.045 14.110 20.162 1.00 47.66 91 PHE A CA 1
ATOM 769 C C . PHE A 1 91 ? -12.271 12.841 19.792 1.00 47.66 91 PHE A C 1
ATOM 771 O O . PHE A 1 91 ? -11.691 12.773 18.717 1.00 47.66 91 PHE A O 1
ATOM 778 N N . ILE A 1 92 ? -12.305 11.810 20.641 1.00 54.78 92 ILE A N 1
ATOM 779 C CA . ILE A 1 92 ? -11.721 10.497 20.343 1.00 54.78 92 ILE A CA 1
ATOM 780 C C . ILE A 1 92 ? -12.417 9.888 19.127 1.00 54.78 92 ILE A C 1
ATOM 782 O O . ILE A 1 92 ? -11.732 9.396 18.244 1.00 54.78 92 ILE A O 1
ATOM 786 N N . ALA A 1 93 ? -13.746 9.963 19.039 1.00 55.66 93 ALA A N 1
ATOM 787 C CA . ALA A 1 93 ? -14.493 9.492 17.882 1.00 55.66 93 ALA A CA 1
ATOM 788 C C . ALA A 1 93 ? -14.108 10.267 16.619 1.00 55.66 93 ALA A C 1
ATOM 790 O O . ALA A 1 93 ? -13.836 9.631 15.620 1.00 55.66 93 ALA A O 1
ATOM 791 N N . LEU A 1 94 ? -13.999 11.598 16.664 1.00 47.09 94 LEU A N 1
ATOM 792 C CA . LEU A 1 94 ? -13.585 12.439 15.536 1.00 47.09 94 LEU A CA 1
ATOM 793 C C . LEU A 1 94 ? -12.153 12.141 15.088 1.00 47.09 94 LEU A C 1
ATOM 795 O O . LEU A 1 94 ? -11.932 11.978 13.898 1.00 47.09 94 LEU A O 1
ATOM 799 N N . VAL A 1 95 ? -11.205 11.999 16.017 1.00 51.94 95 VAL A N 1
ATOM 800 C CA . VAL A 1 95 ? -9.807 11.642 15.714 1.00 51.94 95 VAL A CA 1
ATOM 801 C C . VAL A 1 95 ? -9.704 10.209 15.177 1.00 51.94 95 VAL A C 1
ATOM 803 O O . VAL A 1 95 ? -8.924 9.942 14.266 1.00 51.94 95 VAL A O 1
ATOM 806 N N . ILE A 1 96 ? -10.518 9.286 15.699 1.00 54.75 96 ILE A N 1
ATOM 807 C CA . ILE A 1 96 ? -10.658 7.925 15.165 1.00 54.75 96 ILE A CA 1
ATOM 808 C C . ILE A 1 96 ? -11.398 7.929 13.817 1.00 54.75 96 ILE A C 1
ATOM 810 O O . ILE A 1 96 ? -11.202 7.019 13.035 1.00 54.75 96 ILE A O 1
ATOM 814 N N . TYR A 1 97 ? -12.235 8.912 13.491 1.00 55.09 97 TYR A N 1
ATOM 815 C CA . TYR A 1 97 ? -12.990 8.895 12.232 1.00 55.09 97 TYR A CA 1
ATOM 816 C C . TYR A 1 97 ? -12.310 9.681 11.106 1.00 55.09 97 TYR A C 1
ATOM 818 O O . TYR A 1 97 ? -12.497 9.334 9.946 1.00 55.09 97 TYR A O 1
ATOM 826 N N . SER A 1 98 ? -11.526 10.725 11.406 1.00 54.03 98 SER A N 1
ATOM 827 C CA . SER A 1 98 ? -10.938 11.592 10.373 1.00 54.03 98 SER A CA 1
ATOM 828 C C . SER A 1 98 ? -9.606 11.089 9.817 1.00 54.03 98 SER A C 1
ATOM 830 O O . SER A 1 98 ? -9.319 11.341 8.653 1.00 54.03 98 SER A O 1
ATOM 832 N N . ASP A 1 99 ? -8.801 10.372 10.611 1.00 64.06 99 ASP A N 1
ATOM 833 C CA . ASP A 1 99 ? -7.432 9.980 10.222 1.00 64.06 99 ASP A CA 1
ATOM 834 C C . ASP A 1 99 ? -7.071 8.519 10.529 1.00 64.06 99 ASP A C 1
ATOM 836 O O . ASP A 1 99 ? -5.939 8.084 10.275 1.00 64.06 99 ASP A O 1
ATOM 840 N N . PHE A 1 100 ? -8.003 7.730 11.071 1.00 67.56 100 PHE A N 1
ATOM 841 C CA . PHE A 1 100 ? -7.726 6.330 11.385 1.00 67.56 100 PHE A CA 1
ATOM 842 C C . PHE A 1 100 ? -7.493 5.502 10.134 1.00 67.56 100 PHE A C 1
ATOM 844 O O . PHE A 1 100 ? -6.541 4.738 10.130 1.00 67.56 100 PHE A O 1
ATOM 851 N N . ASP A 1 101 ? -8.267 5.681 9.063 1.00 71.38 101 ASP A N 1
ATOM 852 C CA . ASP A 1 101 ? -8.095 4.879 7.845 1.00 71.38 101 ASP A CA 1
ATOM 853 C C . ASP A 1 101 ? -6.709 5.099 7.225 1.00 71.38 101 ASP A C 1
ATOM 855 O O . ASP A 1 101 ? -6.009 4.143 6.882 1.00 71.38 101 ASP A O 1
ATOM 859 N N . LYS A 1 102 ? -6.241 6.354 7.190 1.00 74.50 102 LYS A N 1
ATOM 860 C CA . LYS A 1 102 ? -4.892 6.695 6.721 1.00 74.50 102 LYS A CA 1
ATOM 861 C C . LYS A 1 102 ? -3.808 6.142 7.647 1.00 74.50 102 LYS A C 1
ATOM 863 O O . LYS A 1 102 ? -2.837 5.549 7.184 1.00 74.50 102 LYS A O 1
ATOM 868 N N . THR A 1 103 ? -3.971 6.307 8.958 1.00 73.81 103 THR A N 1
ATOM 869 C CA . THR A 1 103 ? -2.994 5.831 9.950 1.00 73.81 103 THR A CA 1
ATOM 870 C C . THR A 1 103 ? -2.927 4.305 9.984 1.00 73.81 103 THR A C 1
ATOM 872 O O . THR A 1 103 ? -1.838 3.738 10.004 1.00 73.81 103 THR A O 1
ATOM 875 N N . ALA A 1 104 ? -4.076 3.633 9.937 1.00 76.44 104 ALA A N 1
ATOM 876 C CA . ALA A 1 104 ? -4.200 2.185 9.862 1.00 76.44 104 ALA A CA 1
ATOM 877 C C . ALA A 1 104 ? -3.567 1.660 8.577 1.00 76.44 104 ALA A C 1
ATOM 879 O O . ALA A 1 104 ? -2.758 0.741 8.646 1.00 76.44 104 ALA A O 1
ATOM 880 N N . THR A 1 105 ? -3.841 2.296 7.434 1.00 82.19 105 THR A N 1
ATOM 881 C CA . THR A 1 105 ? -3.184 1.960 6.165 1.00 82.19 105 THR A CA 1
ATOM 882 C C . THR A 1 105 ? -1.672 2.071 6.291 1.00 82.19 105 THR A C 1
ATOM 884 O O . THR A 1 105 ? -0.964 1.109 6.016 1.00 82.19 105 THR A O 1
ATOM 887 N N . ASN A 1 106 ? -1.162 3.200 6.777 1.00 82.12 106 ASN A N 1
ATOM 888 C CA . ASN A 1 106 ? 0.275 3.428 6.896 1.00 82.12 106 ASN A CA 1
ATOM 889 C C . ASN A 1 106 ? 0.946 2.424 7.850 1.00 82.12 106 ASN A C 1
ATOM 891 O O . ASN A 1 106 ? 1.977 1.846 7.511 1.00 82.12 106 ASN A O 1
ATOM 895 N N . CYS A 1 107 ? 0.340 2.145 9.008 1.00 80.75 107 CYS A N 1
ATOM 896 C CA . CYS A 1 107 ? 0.792 1.089 9.918 1.00 80.75 107 CYS A CA 1
ATOM 897 C C . CYS A 1 107 ? 0.804 -0.284 9.234 1.00 80.75 107 CYS A C 1
ATOM 899 O O . CYS A 1 107 ? 1.788 -1.016 9.336 1.00 80.75 107 CYS A O 1
ATOM 901 N N . SER A 1 108 ? -0.259 -0.626 8.511 1.00 85.62 108 SER A N 1
ATOM 902 C CA . SER A 1 108 ? -0.369 -1.884 7.779 1.00 85.62 108 SER A CA 1
ATOM 903 C C . SER A 1 108 ? 0.683 -2.015 6.684 1.00 85.62 108 SER A C 1
ATOM 905 O O . SER A 1 108 ? 1.286 -3.076 6.558 1.00 85.62 108 SER A O 1
ATOM 907 N N . LEU A 1 109 ? 0.974 -0.949 5.936 1.00 88.94 109 LEU A N 1
ATOM 908 C CA . LEU A 1 109 ? 2.026 -0.940 4.917 1.00 88.94 109 LEU A CA 1
ATOM 909 C C . LEU A 1 109 ? 3.423 -1.104 5.537 1.00 88.94 109 LEU A C 1
ATOM 911 O O . LEU A 1 109 ? 4.265 -1.796 4.963 1.00 88.94 109 LEU A O 1
ATOM 915 N N . ILE A 1 110 ? 3.672 -0.544 6.726 1.00 85.75 110 ILE A N 1
ATOM 916 C CA . ILE A 1 110 ? 4.912 -0.798 7.482 1.00 85.75 110 ILE A CA 1
ATOM 917 C C . ILE A 1 110 ? 4.985 -2.270 7.897 1.00 85.75 110 ILE A C 1
ATOM 919 O O . ILE A 1 110 ? 5.987 -2.935 7.638 1.00 85.75 110 ILE A O 1
ATOM 923 N N . ILE A 1 111 ? 3.915 -2.796 8.498 1.00 85.25 111 ILE A N 1
ATOM 924 C CA . ILE A 1 111 ? 3.837 -4.191 8.954 1.00 85.25 111 ILE A CA 1
ATOM 925 C C . ILE A 1 111 ? 4.006 -5.163 7.783 1.00 85.25 111 ILE A C 1
ATOM 927 O O . ILE A 1 111 ? 4.701 -6.170 7.912 1.00 85.25 111 ILE A O 1
ATOM 931 N N . ASN A 1 112 ? 3.418 -4.852 6.628 1.00 89.00 112 ASN A N 1
ATOM 932 C CA . ASN A 1 112 ? 3.498 -5.672 5.427 1.00 89.00 112 ASN A CA 1
ATOM 933 C C . ASN A 1 112 ? 4.955 -5.908 4.995 1.00 89.00 112 ASN A C 1
ATOM 935 O O . ASN A 1 112 ? 5.297 -7.033 4.634 1.00 89.00 112 ASN A O 1
ATOM 939 N N . LYS A 1 113 ? 5.830 -4.899 5.127 1.00 89.19 113 LYS A N 1
ATOM 940 C CA . LYS A 1 113 ? 7.260 -5.012 4.794 1.00 89.19 113 LYS A CA 1
ATOM 941 C C . LYS A 1 113 ? 8.092 -5.811 5.794 1.00 89.19 113 LYS A C 1
ATOM 943 O O . LYS A 1 113 ? 9.194 -6.228 5.451 1.00 89.19 113 LYS A O 1
ATOM 948 N N . LEU A 1 114 ? 7.604 -6.041 7.016 1.00 87.88 114 LEU A N 1
ATOM 949 C CA . LEU A 1 114 ? 8.393 -6.719 8.056 1.00 87.88 114 LEU A CA 1
ATOM 950 C C . LEU A 1 114 ? 8.744 -8.166 7.693 1.00 87.88 114 LEU A C 1
ATOM 952 O O . LEU A 1 114 ? 9.706 -8.715 8.227 1.00 87.88 114 LEU A O 1
ATOM 956 N N . LYS A 1 115 ? 7.965 -8.797 6.808 1.00 88.81 115 LYS A N 1
ATOM 957 C CA . LYS A 1 115 ? 8.225 -10.160 6.350 1.00 88.81 115 LYS A CA 1
ATOM 958 C C . LYS A 1 115 ? 7.755 -10.360 4.916 1.00 88.81 115 LYS A C 1
ATOM 960 O O . LYS A 1 115 ? 6.573 -10.200 4.623 1.00 88.81 115 LYS A O 1
ATOM 965 N N . GLN A 1 116 ? 8.666 -10.812 4.061 1.00 92.56 116 GLN A N 1
ATOM 966 C CA . GLN A 1 116 ? 8.321 -11.346 2.749 1.00 92.56 116 GLN A CA 1
ATOM 967 C C . GLN A 1 116 ? 7.779 -12.776 2.895 1.00 92.56 116 GLN A C 1
ATOM 969 O O . GLN A 1 116 ? 8.408 -13.625 3.530 1.00 92.56 116 GLN A O 1
ATOM 974 N N . LEU A 1 117 ? 6.611 -13.038 2.308 1.00 92.88 117 LEU A N 1
ATOM 975 C CA . LEU A 1 117 ? 5.989 -14.363 2.255 1.00 92.88 117 LEU A CA 1
ATOM 976 C C . LEU A 1 117 ? 6.257 -15.073 0.926 1.00 92.88 117 LEU A C 1
ATOM 978 O O . LEU A 1 117 ? 6.490 -16.278 0.909 1.00 92.88 117 LEU A O 1
ATOM 982 N N . SER A 1 118 ? 6.211 -14.335 -0.182 1.00 94.56 118 SER A N 1
ATOM 983 C CA . SER A 1 118 ? 6.420 -14.866 -1.531 1.00 94.56 118 SER A CA 1
ATOM 984 C C . SER A 1 118 ? 6.842 -13.753 -2.501 1.00 94.56 118 SER A C 1
ATOM 986 O O . SER A 1 118 ? 7.216 -12.652 -2.082 1.00 94.56 118 SER A O 1
ATOM 988 N N . SER A 1 119 ? 6.826 -14.040 -3.801 1.00 94.88 119 SER A N 1
ATOM 989 C CA . SER A 1 119 ? 7.011 -13.060 -4.873 1.00 94.88 119 SER A CA 1
ATOM 990 C C . SER A 1 119 ? 5.991 -13.286 -5.983 1.00 94.88 119 SER A C 1
ATOM 992 O O . SER A 1 119 ? 5.578 -14.425 -6.198 1.00 94.88 119 SER A O 1
ATOM 994 N N . ALA A 1 120 ? 5.639 -12.229 -6.707 1.00 93.12 120 ALA A N 1
ATOM 995 C CA . ALA A 1 120 ? 4.777 -12.293 -7.884 1.00 93.12 120 ALA A CA 1
ATOM 996 C C . ALA A 1 120 ? 5.357 -11.430 -9.007 1.00 93.12 120 ALA A C 1
ATOM 998 O O . ALA A 1 120 ? 5.933 -10.382 -8.729 1.00 93.12 120 ALA A O 1
ATOM 999 N N . THR A 1 121 ? 5.182 -11.848 -10.256 1.00 94.06 121 THR A N 1
ATOM 1000 C CA . THR A 1 121 ? 5.546 -11.047 -11.431 1.00 94.06 121 THR A CA 1
ATOM 1001 C C . THR A 1 121 ? 4.271 -10.523 -12.078 1.00 94.06 121 THR A C 1
ATOM 1003 O O . THR A 1 121 ? 3.302 -11.269 -12.223 1.00 94.06 121 THR A O 1
ATOM 1006 N N . ARG A 1 122 ? 4.266 -9.242 -12.447 1.00 91.25 122 ARG A N 1
ATOM 1007 C CA . ARG A 1 122 ? 3.184 -8.597 -13.198 1.00 91.25 122 ARG A CA 1
ATOM 1008 C C . ARG A 1 122 ? 3.757 -7.956 -14.453 1.00 91.25 122 ARG A C 1
ATOM 1010 O O . ARG A 1 122 ? 4.864 -7.418 -14.427 1.00 91.25 122 ARG A O 1
ATOM 1017 N N . GLU A 1 123 ? 3.008 -8.060 -15.538 1.00 91.62 123 GLU A N 1
ATOM 1018 C CA . GLU A 1 123 ? 3.326 -7.421 -16.808 1.00 91.62 123 GLU A CA 1
ATOM 1019 C C . GLU A 1 123 ? 2.549 -6.110 -16.915 1.00 91.62 123 GLU A C 1
ATOM 1021 O O . GLU A 1 123 ? 1.381 -6.051 -16.534 1.00 91.62 123 GLU A O 1
ATOM 1026 N N . PHE A 1 124 ? 3.221 -5.062 -17.378 1.00 91.81 124 PHE A N 1
ATOM 1027 C CA . PHE A 1 124 ? 2.674 -3.718 -17.496 1.00 91.81 124 PHE A CA 1
ATOM 1028 C C . PHE A 1 124 ? 2.980 -3.157 -18.869 1.00 91.81 124 PHE A C 1
ATOM 1030 O O . PHE A 1 124 ? 4.097 -3.325 -19.364 1.00 91.81 124 PHE A O 1
ATOM 1037 N N . LYS A 1 125 ? 2.023 -2.420 -19.423 1.00 91.88 125 LYS A N 1
ATOM 1038 C CA . LYS A 1 125 ? 2.227 -1.650 -20.642 1.00 91.88 125 LYS A CA 1
ATOM 1039 C C . LYS A 1 125 ? 2.996 -0.376 -20.326 1.00 91.88 125 LYS A C 1
ATOM 1041 O O . LYS A 1 125 ? 2.670 0.335 -19.372 1.00 91.88 125 LYS A O 1
ATOM 1046 N N . ILE A 1 126 ? 4.030 -0.101 -21.111 1.00 91.69 126 ILE A N 1
ATOM 1047 C CA . ILE A 1 126 ? 4.777 1.149 -21.019 1.00 91.69 126 ILE A CA 1
ATOM 1048 C C . ILE A 1 126 ? 3.925 2.249 -21.652 1.00 91.69 126 ILE A C 1
ATOM 1050 O O . ILE A 1 126 ? 3.549 2.148 -22.816 1.00 91.69 126 ILE A O 1
ATOM 1054 N N . ASP A 1 127 ? 3.629 3.296 -20.885 1.00 91.81 127 ASP A N 1
ATOM 1055 C CA . ASP A 1 127 ? 2.986 4.504 -21.407 1.00 91.81 127 ASP A CA 1
ATOM 1056 C C . ASP A 1 127 ? 4.050 5.502 -21.884 1.00 91.81 127 ASP A C 1
ATOM 1058 O O . ASP A 1 127 ? 4.114 5.873 -23.054 1.00 91.81 127 ASP A O 1
ATOM 1062 N N . SER A 1 128 ? 4.925 5.925 -20.971 1.00 90.44 128 SER A N 1
ATOM 1063 C CA . SER A 1 128 ? 5.943 6.937 -21.247 1.00 90.44 128 SER A CA 1
ATOM 1064 C C . SER A 1 128 ? 7.044 6.935 -20.187 1.00 90.44 128 SER A C 1
ATOM 1066 O O . SER A 1 128 ? 6.929 6.296 -19.140 1.00 90.44 128 SER A O 1
ATOM 1068 N N . TYR A 1 129 ? 8.131 7.664 -20.435 1.00 92.19 129 TYR A N 1
ATOM 1069 C CA . TYR A 1 129 ? 9.214 7.854 -19.473 1.00 92.19 129 TYR A CA 1
ATOM 1070 C C . TYR A 1 129 ? 9.380 9.335 -19.126 1.00 92.19 129 TYR A C 1
ATOM 1072 O O . TYR A 1 129 ? 9.500 10.194 -19.998 1.00 92.19 129 TYR A O 1
ATOM 1080 N N . ASP A 1 130 ? 9.382 9.633 -17.831 1.00 90.69 130 ASP A N 1
ATOM 1081 C CA . ASP A 1 130 ? 9.625 10.957 -17.274 1.00 90.69 130 ASP A CA 1
ATOM 1082 C C . ASP A 1 130 ? 11.110 11.087 -16.916 1.00 90.69 130 ASP A C 1
ATOM 1084 O O . ASP A 1 130 ? 11.556 10.679 -15.837 1.00 90.69 130 ASP A O 1
ATOM 1088 N N . GLU A 1 131 ? 11.883 11.664 -17.837 1.00 88.19 131 GLU A N 1
ATOM 1089 C CA . GLU A 1 131 ? 13.327 11.866 -17.677 1.00 88.19 131 GLU A CA 1
ATOM 1090 C C . GLU A 1 131 ? 13.669 12.723 -16.453 1.00 88.19 131 GLU A C 1
ATOM 1092 O O . GLU A 1 131 ? 14.636 12.442 -15.741 1.00 88.19 131 GLU A O 1
ATOM 1097 N N . LYS A 1 132 ? 12.848 13.742 -16.167 1.00 88.31 132 LYS A N 1
ATOM 1098 C CA . LYS A 1 132 ? 13.082 14.683 -15.065 1.00 88.31 132 LYS A CA 1
ATOM 1099 C C . LYS A 1 132 ? 13.016 13.976 -13.716 1.00 88.31 132 LYS A C 1
ATOM 1101 O O . LYS A 1 132 ? 13.838 14.247 -12.840 1.00 88.31 132 LYS A O 1
ATOM 1106 N N . ASN A 1 133 ? 12.051 13.075 -13.554 1.00 85.00 133 ASN A N 1
ATOM 1107 C CA . ASN A 1 133 ? 11.839 12.344 -12.307 1.00 85.00 133 ASN A CA 1
ATOM 1108 C C . ASN A 1 133 ? 12.514 10.963 -12.285 1.00 85.00 133 ASN A C 1
ATOM 1110 O O . ASN A 1 133 ? 12.541 10.324 -11.230 1.00 85.00 133 ASN A O 1
ATOM 1114 N N . LYS A 1 134 ? 13.087 10.519 -13.414 1.00 89.56 134 LYS A N 1
ATOM 1115 C CA . LYS A 1 134 ? 13.629 9.166 -13.622 1.00 89.56 134 LYS A CA 1
ATOM 1116 C C . LYS A 1 134 ? 12.589 8.091 -13.303 1.00 89.56 134 LYS A C 1
ATOM 1118 O O . LYS A 1 134 ? 12.797 7.216 -12.454 1.00 89.56 134 LYS A O 1
ATOM 1123 N N . GLN A 1 135 ? 11.417 8.231 -13.917 1.00 90.81 135 GLN A N 1
ATOM 1124 C CA . GLN A 1 135 ? 10.251 7.392 -13.652 1.00 90.81 135 GLN A CA 1
ATOM 1125 C C . GLN A 1 135 ? 9.635 6.894 -14.950 1.00 90.81 135 GLN A C 1
ATOM 1127 O O . GLN A 1 135 ? 9.335 7.672 -15.847 1.00 90.81 135 GLN A O 1
ATOM 1132 N N . LEU A 1 136 ? 9.400 5.593 -15.015 1.00 91.00 136 LEU A N 1
ATOM 1133 C CA . LEU A 1 136 ? 8.594 4.962 -16.040 1.00 91.00 136 LEU A CA 1
ATOM 1134 C C . LEU A 1 136 ? 7.120 5.048 -15.637 1.00 91.00 136 LEU A C 1
ATOM 1136 O O . LEU A 1 136 ? 6.770 4.691 -14.510 1.00 91.00 136 LEU A O 1
ATOM 1140 N N . ARG A 1 137 ? 6.276 5.527 -16.549 1.00 91.50 137 ARG A N 1
ATOM 1141 C CA . ARG A 1 137 ? 4.820 5.532 -16.414 1.00 91.50 137 ARG A CA 1
ATOM 1142 C C . ARG A 1 137 ? 4.276 4.257 -17.037 1.00 91.50 137 ARG A C 1
ATOM 1144 O O . ARG A 1 137 ? 4.621 3.914 -18.168 1.00 91.50 137 ARG A O 1
ATOM 1151 N N . LEU A 1 138 ? 3.471 3.543 -16.269 1.00 91.38 138 LEU A N 1
ATOM 1152 C CA . LEU A 1 138 ? 2.942 2.232 -16.604 1.00 91.38 138 LEU A CA 1
ATOM 1153 C C . LEU A 1 138 ? 1.424 2.309 -16.625 1.00 91.38 138 LEU A C 1
ATOM 1155 O O . LEU A 1 138 ? 0.827 2.742 -15.641 1.00 91.38 138 LEU A O 1
ATOM 1159 N N . ALA A 1 139 ? 0.809 1.886 -17.722 1.00 88.44 139 ALA A N 1
ATOM 1160 C CA . ALA A 1 139 ? -0.640 1.796 -17.803 1.00 88.44 139 ALA A CA 1
ATOM 1161 C C . ALA A 1 139 ? -1.116 0.504 -17.126 1.00 88.44 139 ALA A C 1
ATOM 1163 O O . ALA A 1 139 ? -0.635 -0.593 -17.431 1.00 88.44 139 ALA A O 1
ATOM 1164 N N . VAL A 1 140 ? -2.056 0.648 -16.195 1.00 83.19 140 VAL A N 1
ATOM 1165 C CA . VAL A 1 140 ? -2.775 -0.446 -15.543 1.00 83.19 140 VAL A CA 1
ATOM 1166 C C . VAL A 1 140 ? -4.230 -0.361 -15.965 1.00 83.19 140 VAL A C 1
ATOM 1168 O O . VAL A 1 140 ? -4.926 0.609 -15.664 1.00 83.19 140 VAL A O 1
ATOM 1171 N N . GLU A 1 141 ? -4.696 -1.389 -16.662 1.00 72.56 141 GLU A N 1
ATOM 1172 C CA . GLU A 1 141 ? -6.108 -1.518 -16.992 1.00 72.56 141 GLU A CA 1
ATOM 1173 C C . GLU A 1 141 ? -6.873 -1.970 -15.748 1.00 72.56 141 GLU A C 1
ATOM 1175 O O . GLU A 1 141 ? -6.614 -3.037 -15.183 1.00 72.56 141 GLU A O 1
ATOM 1180 N N . LYS A 1 142 ? -7.823 -1.145 -15.313 1.00 66.38 142 LYS A N 1
ATOM 1181 C CA . LYS A 1 142 ? -8.745 -1.477 -14.232 1.00 66.38 142 LYS A CA 1
ATOM 1182 C C . LYS A 1 142 ? -10.143 -1.593 -14.814 1.00 66.38 142 LYS A C 1
ATOM 1184 O O . LYS A 1 142 ? -10.685 -0.624 -15.345 1.00 66.38 142 LYS A O 1
ATOM 1189 N N . GLU A 1 143 ? -10.709 -2.789 -14.728 1.00 55.97 143 GLU A N 1
ATOM 1190 C CA . GLU A 1 143 ? -12.092 -3.037 -15.117 1.00 55.97 143 GLU A CA 1
ATOM 1191 C C . GLU A 1 143 ? -13.020 -2.539 -14.002 1.00 55.97 143 GLU A C 1
ATOM 1193 O O . GLU A 1 143 ? -12.941 -2.994 -12.857 1.00 55.97 143 GLU A O 1
ATOM 1198 N N . LEU A 1 144 ? -13.878 -1.566 -14.313 1.00 57.03 144 LEU A N 1
ATOM 1199 C CA . LEU A 1 144 ? -14.950 -1.145 -13.412 1.00 57.03 144 LEU A CA 1
ATOM 1200 C C . LEU A 1 144 ? -16.147 -2.094 -13.536 1.00 57.03 144 LEU A C 1
ATOM 1202 O O . LEU A 1 144 ? -16.385 -2.673 -14.593 1.00 57.03 144 LEU A O 1
ATOM 1206 N N . GLU A 1 145 ? -16.969 -2.172 -12.484 1.00 51.19 145 GLU A N 1
ATOM 1207 C CA . GLU A 1 145 ? -18.188 -3.005 -12.428 1.00 51.19 145 GLU A CA 1
ATOM 1208 C C . GLU A 1 145 ? -19.193 -2.738 -13.575 1.00 51.19 145 GLU A C 1
ATOM 1210 O O . GLU A 1 145 ? -20.109 -3.525 -13.797 1.00 51.19 145 GLU A O 1
ATOM 1215 N N . SER A 1 146 ? -19.027 -1.642 -14.325 1.00 56.22 146 SER A N 1
ATOM 1216 C CA . SER A 1 146 ? -19.834 -1.253 -15.487 1.00 56.22 146 SER A CA 1
ATOM 1217 C C . SER A 1 146 ? -19.227 -1.614 -16.854 1.00 56.22 146 SER A C 1
ATOM 1219 O O . SER A 1 146 ? -19.784 -1.211 -17.876 1.00 56.22 146 SER A O 1
ATOM 1221 N N . GLY A 1 147 ? -18.097 -2.330 -16.906 1.00 49.91 147 GLY A N 1
ATOM 1222 C CA . GLY A 1 147 ? -17.406 -2.686 -18.156 1.00 49.91 147 GLY A CA 1
ATOM 1223 C C . GLY A 1 147 ? -16.647 -1.526 -18.815 1.00 49.91 147 GLY A C 1
ATOM 1224 O O . GLY A 1 147 ? -16.243 -1.622 -19.972 1.00 49.91 147 GLY A O 1
ATOM 1225 N N . VAL A 1 148 ? -16.465 -0.412 -18.097 1.00 49.56 148 VAL A N 1
ATOM 1226 C CA . VAL A 1 148 ? -15.614 0.706 -18.524 1.00 49.56 148 VAL A CA 1
ATOM 1227 C C . VAL A 1 148 ? -14.203 0.457 -18.003 1.00 49.56 148 VAL A C 1
ATOM 1229 O O . VAL A 1 148 ? -13.996 0.375 -16.793 1.00 49.56 148 VAL A O 1
ATOM 1232 N N . PHE A 1 149 ? -13.233 0.358 -18.909 1.00 54.50 149 PHE A N 1
ATOM 1233 C CA . PHE A 1 149 ? -11.821 0.317 -18.545 1.00 54.50 149 PHE A CA 1
ATOM 1234 C C . PHE A 1 149 ? -11.331 1.739 -18.295 1.00 54.50 149 PHE A C 1
ATOM 1236 O O . PHE A 1 149 ? -11.410 2.596 -19.177 1.00 54.50 149 PHE A O 1
ATOM 1243 N N . THR A 1 150 ? -10.834 1.999 -17.091 1.00 62.41 150 THR A N 1
ATOM 1244 C CA . THR A 1 150 ? -10.048 3.205 -16.820 1.00 62.41 150 THR A CA 1
ATOM 1245 C C . THR A 1 150 ? -8.580 2.819 -16.776 1.00 62.41 150 THR A C 1
ATOM 1247 O O . THR A 1 150 ? -8.206 1.930 -16.009 1.00 62.41 150 THR A O 1
ATOM 1250 N N . GLU A 1 151 ? -7.757 3.483 -17.586 1.00 65.44 151 GLU A N 1
ATOM 1251 C CA . GLU A 1 151 ? -6.303 3.400 -17.465 1.00 65.44 151 GLU A CA 1
ATOM 1252 C C . GLU A 1 151 ? -5.874 4.187 -16.218 1.00 65.44 151 GLU A C 1
ATOM 1254 O O . GLU A 1 151 ? -6.005 5.413 -16.153 1.00 65.44 151 GLU A O 1
ATOM 1259 N N . GLU A 1 152 ? -5.388 3.478 -15.202 1.00 80.12 152 GLU A N 1
ATOM 1260 C CA . GLU A 1 152 ? -4.672 4.080 -14.079 1.00 80.12 152 GLU A CA 1
ATOM 1261 C C . GLU A 1 152 ? -3.171 4.068 -14.395 1.00 80.12 152 GLU A C 1
ATOM 1263 O O . GLU A 1 152 ? -2.630 3.069 -14.867 1.00 80.12 152 GLU A O 1
ATOM 1268 N N . LEU A 1 153 ? -2.487 5.188 -14.146 1.00 86.31 153 LEU A N 1
ATOM 1269 C CA . LEU A 1 153 ? -1.039 5.275 -14.325 1.00 86.31 153 LEU A CA 1
ATOM 1270 C C . LEU A 1 153 ? -0.317 4.931 -13.024 1.00 86.31 153 LEU A C 1
ATOM 1272 O O . LEU A 1 153 ? -0.507 5.588 -11.996 1.00 86.31 153 LEU A O 1
ATOM 1276 N N . GLU A 1 154 ? 0.569 3.947 -13.106 1.00 89.44 154 GLU A N 1
ATOM 1277 C CA . GLU A 1 154 ? 1.545 3.619 -12.077 1.00 89.44 154 GLU A CA 1
ATOM 1278 C C . GLU A 1 154 ? 2.916 4.181 -12.427 1.00 89.44 154 GLU A C 1
ATOM 1280 O O . GLU A 1 154 ? 3.282 4.336 -13.592 1.00 89.44 154 GLU A O 1
ATOM 1285 N N . PHE A 1 155 ? 3.701 4.481 -11.398 1.00 89.44 155 PHE A N 1
ATOM 1286 C CA . PHE A 1 155 ? 5.015 5.087 -11.561 1.00 89.44 155 PHE A CA 1
ATOM 1287 C C . PHE A 1 155 ? 6.079 4.167 -10.985 1.00 89.44 155 PHE A C 1
ATOM 1289 O O . PHE A 1 155 ? 6.079 3.850 -9.794 1.00 89.44 155 PHE A O 1
ATOM 1296 N N . TYR A 1 156 ? 7.026 3.772 -11.827 1.00 90.19 156 TYR A N 1
ATOM 1297 C CA . TYR A 1 156 ? 8.157 2.947 -11.440 1.00 90.19 156 TYR A CA 1
ATOM 1298 C C . TYR A 1 156 ? 9.459 3.727 -11.583 1.00 90.19 156 TYR A C 1
ATOM 1300 O O . TYR A 1 156 ? 9.804 4.193 -12.666 1.00 90.19 156 TYR A O 1
ATOM 1308 N N . LYS A 1 157 ? 10.215 3.878 -10.494 1.00 89.81 157 LYS A N 1
ATOM 1309 C CA . LYS A 1 157 ? 11.520 4.540 -10.555 1.00 89.81 157 LYS A CA 1
ATOM 1310 C C . LYS A 1 157 ? 12.492 3.675 -11.355 1.00 89.81 157 LYS A C 1
ATOM 1312 O O . LYS A 1 157 ? 12.814 2.563 -10.945 1.00 89.81 157 LYS A O 1
ATOM 1317 N N . MET A 1 158 ? 12.990 4.212 -12.462 1.00 89.69 158 MET A N 1
ATOM 1318 C CA . MET A 1 158 ? 13.896 3.515 -13.366 1.00 89.69 158 MET A CA 1
ATOM 1319 C C . MET A 1 158 ? 14.952 4.489 -13.876 1.00 89.69 158 MET A C 1
ATOM 1321 O O . MET A 1 158 ? 14.652 5.634 -14.197 1.00 89.69 158 MET A O 1
ATOM 1325 N N . GLU A 1 159 ? 16.203 4.041 -13.943 1.00 89.88 159 GLU A N 1
ATOM 1326 C CA . GLU A 1 159 ? 17.264 4.841 -14.547 1.00 89.88 159 GLU A CA 1
ATOM 1327 C C . GLU A 1 159 ? 17.121 4.888 -16.070 1.00 89.88 159 GLU A C 1
ATOM 1329 O O . GLU A 1 159 ? 16.810 3.887 -16.712 1.00 89.88 159 GLU A O 1
ATOM 1334 N N . GLU A 1 160 ? 17.444 6.038 -16.657 1.00 88.62 160 GLU A N 1
ATOM 1335 C CA . GLU A 1 160 ? 17.338 6.278 -18.101 1.00 88.62 160 GLU A CA 1
ATOM 1336 C C . GLU A 1 160 ? 18.137 5.257 -18.925 1.00 88.62 160 GLU A C 1
ATOM 1338 O O . GLU A 1 160 ? 17.688 4.809 -19.974 1.00 88.62 160 GLU A O 1
ATOM 1343 N N . VAL A 1 161 ? 19.306 4.836 -18.429 1.00 88.94 161 VAL A N 1
ATOM 1344 C CA . VAL A 1 161 ? 20.149 3.826 -19.091 1.00 88.94 161 VAL A CA 1
ATOM 1345 C C . VAL A 1 161 ? 19.431 2.478 -19.191 1.00 88.94 161 VAL A C 1
ATOM 1347 O O . VAL A 1 161 ? 19.593 1.770 -20.181 1.00 88.94 161 VAL A O 1
ATOM 1350 N N . VAL A 1 162 ? 18.623 2.125 -18.188 1.00 88.56 162 VAL A N 1
ATOM 1351 C CA . VAL A 1 162 ? 17.814 0.901 -18.208 1.00 88.56 162 VAL A CA 1
ATOM 1352 C C . VAL A 1 162 ? 16.643 1.071 -19.173 1.00 88.56 162 VAL A C 1
ATOM 1354 O O . VAL A 1 162 ? 16.427 0.192 -20.004 1.00 88.56 162 VAL A O 1
ATOM 1357 N N . TYR A 1 163 ? 15.957 2.219 -19.124 1.00 88.44 163 TYR A N 1
ATOM 1358 C CA . TYR A 1 163 ? 14.846 2.536 -20.027 1.00 88.44 163 TYR A CA 1
ATOM 1359 C C . TYR A 1 163 ? 15.252 2.533 -21.507 1.00 88.44 163 TYR A C 1
ATOM 1361 O O . TYR A 1 163 ? 14.495 2.042 -22.337 1.00 88.44 163 TYR A O 1
ATOM 1369 N N . LYS A 1 164 ? 16.465 2.984 -21.855 1.00 88.69 164 LYS A N 1
ATOM 1370 C CA . LYS A 1 164 ? 16.976 2.952 -23.241 1.00 88.69 164 LYS A CA 1
ATOM 1371 C C . LYS A 1 164 ? 16.943 1.558 -23.877 1.00 88.69 164 LYS A C 1
ATOM 1373 O O . LYS A 1 164 ? 16.789 1.458 -25.086 1.00 88.69 164 LYS A O 1
ATOM 1378 N N . ASN A 1 165 ? 17.018 0.493 -23.076 1.00 88.44 165 ASN A N 1
ATOM 1379 C CA . ASN A 1 165 ? 16.920 -0.891 -23.559 1.00 88.44 165 ASN A CA 1
ATOM 1380 C C . ASN A 1 165 ? 15.467 -1.386 -23.720 1.00 88.44 165 ASN A C 1
ATOM 1382 O O . ASN A 1 165 ? 15.242 -2.545 -24.069 1.00 88.44 165 ASN A O 1
ATOM 1386 N N . LEU A 1 166 ? 14.487 -0.539 -23.403 1.00 87.44 166 LEU A N 1
ATOM 1387 C CA . LEU A 1 166 ? 13.053 -0.834 -23.387 1.00 87.44 166 LEU A CA 1
ATOM 1388 C C . LEU A 1 166 ? 12.258 0.054 -24.350 1.00 87.44 166 LEU A C 1
ATOM 1390 O O . LEU A 1 166 ? 11.055 -0.134 -24.448 1.00 87.44 166 LEU A O 1
ATOM 1394 N N . VAL A 1 167 ? 12.905 0.987 -25.059 1.00 83.00 167 VAL A N 1
ATOM 1395 C CA . VAL A 1 167 ? 12.240 1.965 -25.947 1.00 83.00 167 VAL A CA 1
ATOM 1396 C C . VAL A 1 167 ? 11.396 1.285 -27.026 1.00 83.00 167 VAL A C 1
ATOM 1398 O O . VAL A 1 167 ? 10.319 1.770 -27.351 1.00 83.00 167 VAL A O 1
ATOM 1401 N N . ASP A 1 168 ? 11.852 0.135 -27.524 1.00 85.50 168 ASP A N 1
ATOM 1402 C CA . ASP A 1 168 ? 11.145 -0.636 -28.553 1.00 85.50 168 ASP A CA 1
ATOM 1403 C C . ASP A 1 168 ? 10.186 -1.691 -27.968 1.00 85.50 168 ASP A C 1
ATOM 1405 O O . ASP A 1 168 ? 9.590 -2.471 -28.711 1.00 85.50 168 ASP A O 1
ATOM 1409 N N . LYS A 1 169 ? 10.056 -1.775 -26.637 1.00 88.12 169 LYS A N 1
ATOM 1410 C CA . LYS A 1 169 ? 9.157 -2.727 -25.976 1.00 88.12 169 LYS A CA 1
ATOM 1411 C C . LYS A 1 169 ? 7.842 -2.048 -25.614 1.00 88.12 169 LYS A C 1
ATOM 1413 O O . LYS A 1 169 ? 7.828 -1.009 -24.969 1.00 88.12 169 LYS A O 1
ATOM 1418 N N . GLU A 1 170 ? 6.733 -2.706 -25.932 1.00 89.19 170 GLU A N 1
ATOM 1419 C CA . GLU A 1 170 ? 5.403 -2.253 -25.504 1.00 89.19 170 GLU A CA 1
ATOM 1420 C C . GLU A 1 170 ? 5.133 -2.558 -24.024 1.00 89.19 170 GLU A C 1
ATOM 1422 O O . GLU A 1 170 ? 4.434 -1.802 -23.354 1.00 89.19 170 GLU A O 1
ATOM 1427 N N . ASN A 1 171 ? 5.705 -3.649 -23.497 1.00 91.62 171 ASN A N 1
ATOM 1428 C CA . ASN A 1 171 ? 5.449 -4.135 -22.143 1.00 91.62 171 ASN A CA 1
ATOM 1429 C C . ASN A 1 171 ? 6.739 -4.420 -21.366 1.00 91.62 171 ASN A C 1
ATOM 1431 O O . ASN A 1 171 ? 7.782 -4.763 -21.934 1.00 91.62 171 ASN A O 1
ATOM 1435 N N . ILE A 1 172 ? 6.644 -4.348 -20.038 1.00 92.94 172 ILE A N 1
ATOM 1436 C CA . ILE A 1 172 ? 7.696 -4.751 -19.102 1.00 92.94 172 ILE A CA 1
ATOM 1437 C C . ILE A 1 172 ? 7.158 -5.691 -18.035 1.00 92.94 172 ILE A C 1
ATOM 1439 O O . ILE A 1 172 ? 5.993 -5.622 -17.650 1.00 92.94 172 ILE A O 1
ATOM 1443 N N . LYS A 1 173 ? 8.040 -6.533 -17.496 1.00 93.50 173 LYS A N 1
ATOM 1444 C CA . LYS A 1 173 ? 7.736 -7.377 -16.342 1.00 93.50 173 LYS A CA 1
ATOM 1445 C C . LYS A 1 173 ? 8.424 -6.829 -15.105 1.00 93.50 173 LYS A C 1
ATOM 1447 O O . LYS A 1 173 ? 9.631 -6.578 -15.101 1.00 93.50 173 LYS A O 1
ATOM 1452 N N . LEU A 1 174 ? 7.635 -6.633 -14.057 1.00 93.75 174 LEU A N 1
ATOM 1453 C CA . LEU A 1 174 ? 8.119 -6.252 -12.740 1.00 93.75 174 LEU A CA 1
ATOM 1454 C C . LEU A 1 174 ? 7.840 -7.385 -11.763 1.00 93.75 174 LEU A C 1
ATOM 1456 O O . LEU A 1 174 ? 6.714 -7.883 -11.663 1.00 93.75 174 LEU A O 1
ATOM 1460 N N . LYS A 1 175 ? 8.868 -7.761 -11.012 1.00 94.75 175 LYS A N 1
ATOM 1461 C CA . LYS A 1 175 ? 8.770 -8.695 -9.900 1.00 94.75 175 LYS A CA 1
ATOM 1462 C C . LYS A 1 175 ? 8.544 -7.919 -8.610 1.00 94.75 175 LYS A C 1
ATOM 1464 O O . LYS A 1 175 ? 9.247 -6.960 -8.324 1.00 94.75 175 LYS A O 1
ATOM 1469 N N . PHE A 1 176 ? 7.580 -8.356 -7.817 1.00 94.38 176 PHE A N 1
ATOM 1470 C CA . PHE A 1 176 ? 7.228 -7.773 -6.529 1.00 94.38 176 PHE A CA 1
ATOM 1471 C C . PHE A 1 176 ? 7.488 -8.779 -5.422 1.00 94.38 176 PHE A C 1
ATOM 1473 O O . PHE A 1 176 ? 7.262 -9.987 -5.581 1.00 94.38 176 PHE A O 1
ATOM 1480 N N . LYS A 1 177 ? 7.876 -8.272 -4.258 1.00 95.00 177 LYS A N 1
ATOM 1481 C CA . LYS A 1 177 ? 7.807 -9.022 -3.006 1.00 95.00 177 LYS A CA 1
ATOM 1482 C C . LYS A 1 177 ? 6.372 -8.972 -2.501 1.00 95.00 177 LYS A C 1
ATOM 1484 O O . LYS A 1 177 ? 5.719 -7.937 -2.570 1.00 95.00 177 LYS A O 1
ATOM 1489 N N . ILE A 1 178 ? 5.871 -10.086 -1.981 1.00 92.62 178 ILE A N 1
ATOM 1490 C CA . ILE A 1 178 ? 4.557 -10.140 -1.337 1.00 92.62 178 ILE A CA 1
ATOM 1491 C C . ILE A 1 178 ? 4.770 -10.138 0.171 1.00 92.62 178 ILE A C 1
ATOM 1493 O O . ILE A 1 178 ? 5.426 -11.036 0.710 1.00 92.62 178 ILE A O 1
ATOM 1497 N N . GLY A 1 179 ? 4.253 -9.109 0.840 1.00 89.50 179 GLY A N 1
ATOM 1498 C CA . GLY A 1 179 ? 4.442 -8.911 2.275 1.00 89.50 179 GLY A CA 1
ATOM 1499 C C . GLY A 1 179 ? 3.482 -9.714 3.149 1.00 89.50 179 GLY A C 1
ATOM 1500 O O . GLY A 1 179 ? 2.664 -10.498 2.661 1.00 89.50 179 GLY A O 1
ATOM 1501 N N . LEU A 1 180 ? 3.566 -9.499 4.464 1.00 89.00 180 LEU A N 1
ATOM 1502 C CA . LEU A 1 180 ? 2.780 -10.222 5.473 1.00 89.00 180 LEU A CA 1
ATOM 1503 C C . LEU A 1 180 ? 1.263 -10.114 5.242 1.00 89.00 180 LEU A C 1
ATOM 1505 O O . LEU A 1 180 ? 0.529 -11.075 5.464 1.00 89.00 180 LEU A O 1
ATOM 1509 N N . LEU A 1 181 ? 0.800 -8.950 4.784 1.00 87.50 181 LEU A N 1
ATOM 1510 C CA . LEU A 1 181 ? -0.613 -8.674 4.518 1.00 87.50 181 LEU A CA 1
ATOM 1511 C C . LEU A 1 181 ? -1.009 -9.012 3.076 1.00 87.50 181 LEU A C 1
ATOM 1513 O O . LEU A 1 181 ? -2.084 -8.624 2.630 1.00 87.50 181 LEU A O 1
ATOM 1517 N N . LYS A 1 182 ? -0.151 -9.746 2.355 1.00 87.62 182 LYS A N 1
ATOM 1518 C CA . LYS A 1 182 ? -0.302 -10.103 0.939 1.00 87.62 182 LYS A CA 1
ATOM 1519 C C . LYS A 1 182 ? -0.348 -8.903 -0.014 1.00 87.62 182 LYS A C 1
ATOM 1521 O O . LYS A 1 182 ? -0.792 -9.051 -1.146 1.00 87.62 182 LYS A O 1
ATOM 1526 N N . ILE A 1 183 ? 0.138 -7.739 0.418 1.00 89.69 183 ILE A N 1
ATOM 1527 C CA . ILE A 1 183 ? 0.222 -6.546 -0.428 1.00 89.69 183 ILE A CA 1
ATOM 1528 C C . ILE A 1 183 ? 1.573 -6.585 -1.162 1.00 89.69 183 ILE A C 1
ATOM 1530 O O . ILE A 1 183 ? 2.609 -6.720 -0.488 1.00 89.69 183 ILE A O 1
ATOM 1534 N N . PRO A 1 184 ? 1.597 -6.496 -2.504 1.00 91.94 184 PRO A N 1
ATOM 1535 C CA . PRO A 1 184 ? 2.837 -6.398 -3.261 1.00 91.94 184 PRO A CA 1
ATOM 1536 C C . PRO A 1 184 ? 3.621 -5.125 -2.925 1.00 91.94 184 PRO A C 1
ATOM 1538 O O . PRO A 1 184 ? 3.041 -4.057 -2.752 1.00 91.94 184 PRO A O 1
ATOM 1541 N N . PHE A 1 185 ? 4.944 -5.231 -2.842 1.00 92.81 185 PHE A N 1
ATOM 1542 C CA . PHE A 1 185 ? 5.841 -4.108 -2.581 1.00 92.81 185 PHE A CA 1
ATOM 1543 C C . PHE A 1 185 ? 7.211 -4.335 -3.226 1.00 92.81 185 PHE A C 1
ATOM 1545 O O . PHE A 1 185 ? 7.546 -5.454 -3.613 1.00 92.81 185 PHE A O 1
ATOM 1552 N N . GLU A 1 186 ? 7.995 -3.262 -3.311 1.00 91.75 186 GLU A N 1
ATOM 1553 C CA . GLU A 1 186 ? 9.334 -3.220 -3.908 1.00 91.75 186 GLU A CA 1
ATOM 1554 C C . GLU A 1 186 ? 9.362 -3.839 -5.311 1.00 91.75 186 GLU A C 1
ATOM 1556 O O . GLU A 1 186 ? 9.898 -4.932 -5.489 1.00 91.75 186 GLU A O 1
ATOM 1561 N N . PRO A 1 187 ? 8.762 -3.162 -6.309 1.00 91.62 187 PRO A N 1
ATOM 1562 C CA . PRO A 1 187 ? 8.901 -3.574 -7.697 1.00 91.62 187 PRO A CA 1
ATOM 1563 C C . PRO A 1 187 ? 10.374 -3.585 -8.111 1.00 91.62 187 PRO A C 1
ATOM 1565 O O . PRO A 1 187 ? 11.117 -2.627 -7.887 1.00 91.62 187 PRO A O 1
ATOM 1568 N N . GLU A 1 188 ? 10.781 -4.654 -8.774 1.00 91.88 188 GLU A N 1
ATOM 1569 C CA . GLU A 1 188 ? 12.108 -4.837 -9.344 1.00 91.88 188 GLU A CA 1
ATOM 1570 C C . GLU A 1 188 ? 11.948 -5.239 -10.816 1.00 91.88 188 GLU A C 1
ATOM 1572 O O . GLU A 1 188 ? 11.190 -6.155 -11.139 1.00 91.88 188 GLU A O 1
ATOM 1577 N N . TYR A 1 189 ? 12.632 -4.532 -11.720 1.00 89.44 189 TYR A N 1
ATOM 1578 C CA . TYR A 1 189 ? 12.621 -4.863 -13.144 1.00 89.44 189 TYR A CA 1
ATOM 1579 C C . TYR A 1 189 ? 13.256 -6.236 -13.391 1.00 89.44 189 TYR A C 1
ATOM 1581 O O . TYR A 1 189 ? 14.403 -6.482 -13.005 1.00 89.44 189 TYR A O 1
ATOM 1589 N N . GLU A 1 190 ? 12.501 -7.119 -14.043 1.00 85.62 190 GLU A N 1
ATOM 1590 C CA . GLU A 1 190 ? 12.967 -8.439 -14.456 1.00 85.62 190 GLU A CA 1
ATOM 1591 C C . GLU A 1 190 ? 13.679 -8.303 -15.810 1.00 85.62 190 GLU A C 1
ATOM 1593 O O . GLU A 1 190 ? 13.055 -7.948 -16.810 1.00 85.62 190 GLU A O 1
ATOM 1598 N N . LYS A 1 191 ? 15.006 -8.489 -15.802 1.00 77.50 191 LYS A N 1
ATOM 1599 C CA . LYS A 1 191 ? 15.886 -8.203 -16.945 1.00 77.50 191 LYS A CA 1
ATOM 1600 C C . LYS A 1 191 ? 15.655 -9.115 -18.139 1.00 77.50 191 LYS A C 1
ATOM 1602 O O . LYS A 1 191 ? 15.621 -10.345 -17.931 1.00 77.50 191 LYS A O 1
#

Organism: NCBI:txid2793066

Sequence (191 aa):
MQNLKKYIKIIIIVAFIIIISKIDFGIINGYFKSDIEFYQTNLNYYNKYIASIFVFLSFLFLYFKNRNKPKSKDLNLISPEYLKFSPIIIFIALVIYSDFDKTATNCSLIINKLKQLSSATREFKIDSYDEKNKQLRLAVEKELESGVFTEELEFYKMEEVVYKNLVDKENIKLKFKIGLLKIPFEPEYEK